Protein AF-A0A7V8N213-F1 (afdb_monomer)

InterPro domains:
  IPR003849 Preprotein translocase YajC [SM01323] (8-88)
  IPR004700 Phosphotransferase system, mannose/fructose/sorbose family, IIC subunit [PF03609] (72-309)
  IPR004700 Phosphotransferase system, mannose/fructose/sorbose family, IIC subunit [PS51106] (70-303)
  IPR050303 GatZ/KbaZ carbohydrate metabolism [PTHR32502] (71-305)

Mean predicted aligned error: 13.58 Å

Foldseek 3Di:
DVVVVVVVVVVVVVVVVVCCVVCCVLLVVLCVVCVVVVVVCVVDDDAQDWDADSVRDIDGHHDDDDQPCLDVVLLVQLLQLLLVLLLCVPPVVPCCLQLQNLLQSNCVSLVHNPLSNVLSVLLNLLCLLQDDDPLQHGQASNQLSNQLSLCCSQQVDDSLLSSLVSRVRSVVLRVLVSVLVVVCVVVVVVVVVCVVVVNPVSNVVSSVVSSSVSSNSRSVSSSVVSVVCSVCVNVVVVPDDPVVSVVSSVVSVCSSVVSVVSVCVVPDDPVCVVVVVVLVVQLVVQCVDPVRVVVSVVVSVVVVVVVVVVVVVVVVVVVVVVVVVPPDDDDDDDD

Radius of gyration: 27.49 Å; Cα contacts (8 Å, |Δi|>4): 329; chains: 1; bounding box: 68×65×83 Å

pLDDT: mean 81.83, std 13.21, range [41.41, 96.94]

Solvent-accessible surface area (backbone atoms only — not comparable to full-atom values): 17892 Å² total; per-residue (Å²): 110,67,67,60,52,52,53,50,51,53,49,51,51,50,50,53,51,51,48,51,50,52,50,48,56,56,47,53,59,45,47,69,75,42,47,66,61,52,58,57,42,74,77,64,73,48,65,70,39,78,45,73,46,96,86,74,49,77,48,63,36,83,70,77,70,79,74,87,74,72,48,70,66,48,54,51,49,54,24,51,52,36,21,52,24,44,28,20,66,79,70,69,64,78,59,56,25,39,16,42,51,39,2,30,53,50,8,58,67,73,73,40,44,67,60,6,36,54,26,2,45,53,38,35,46,31,47,66,37,62,62,70,58,86,90,49,69,40,65,26,54,49,51,17,16,42,44,13,21,49,43,18,70,76,64,68,37,58,51,40,35,15,42,40,67,13,47,67,48,6,45,53,39,24,50,51,52,54,51,51,54,60,69,46,53,69,53,49,65,54,44,52,51,27,58,76,69,68,36,59,71,57,44,51,50,51,54,55,48,50,42,50,48,49,8,49,53,46,12,51,54,50,41,53,48,50,54,48,42,73,74,45,37,59,65,55,55,74,68,52,54,69,70,56,55,51,48,37,26,52,51,28,61,47,38,36,56,52,12,50,50,48,38,45,68,74,69,59,52,91,85,48,52,64,59,53,55,49,50,51,54,51,48,54,55,37,54,70,36,77,92,38,40,81,55,33,70,60,55,52,48,53,54,52,46,54,53,53,52,51,52,49,53,51,54,52,50,49,54,56,57,59,64,67,72,74,79,81,80,73,94,72,90,78,133

Organism: NCBI:txid1494461

Sequence (335 aa):
MWESIFASSITLIGFIVAFIIIYYLFSFTKMKKQKKYFADLHTGLAEGQKVQLSNGIFGTVRTVGKEMDYNILQILLIFLITFIAAIDQFSFLESLYQPIVTGMVVGLILGDLQTGLIVGGTYQLMTIGNMPVGGAQPPNAVIGGIMAAVLAITLKLEPTVAVATAIPFSLLGQYAVTLLFSLMSPVMSIADRYAHEGNTTGIDKINYLAMAAIGASFGLVVTLFFIGGATFGQQVVDTIPKWLMGGLGAAGGMMRYVGFAILLKVMVSKEMWGFYFMGFGLATIVMAAPSLSGPALIILAFIGFAIAFWDYQIQAKFKLTTGTHSDFGGEEDGI

Structure (mmCIF, N/CA/C/O backbone):
data_AF-A0A7V8N213-F1
#
_entry.id   AF-A0A7V8N213-F1
#
loop_
_atom_site.group_PDB
_atom_site.id
_atom_site.type_symbol
_atom_site.label_atom_id
_atom_site.label_alt_id
_atom_site.label_comp_id
_atom_site.label_asym_id
_atom_site.label_entity_id
_atom_site.label_seq_id
_atom_site.pdbx_PDB_ins_code
_atom_site.Cartn_x
_atom_site.Cartn_y
_atom_site.Cartn_z
_atom_site.occupancy
_atom_site.B_iso_or_equiv
_atom_site.auth_seq_id
_atom_site.auth_comp_id
_atom_site.auth_asym_id
_atom_site.auth_atom_id
_atom_site.pdbx_PDB_model_num
ATOM 1 N N . MET A 1 1 ? -16.790 12.558 -27.004 1.00 51.22 1 MET A N 1
ATOM 2 C CA . MET A 1 1 ? -16.492 11.730 -25.810 1.00 51.22 1 MET A CA 1
ATOM 3 C C . MET A 1 1 ? -15.518 12.432 -24.861 1.00 51.22 1 MET A C 1
ATOM 5 O O . MET A 1 1 ? -15.817 12.523 -23.681 1.00 51.22 1 MET A O 1
ATOM 9 N N . TRP A 1 2 ? -14.405 12.993 -25.350 1.00 42.28 2 TRP A N 1
ATOM 10 C CA . TRP A 1 2 ? -13.479 13.794 -24.530 1.00 42.28 2 TRP A CA 1
ATOM 11 C C . TRP A 1 2 ? -14.116 15.072 -23.960 1.00 42.28 2 TRP A C 1
ATOM 13 O O . TRP A 1 2 ? -14.077 15.294 -22.754 1.00 42.28 2 TRP A O 1
ATOM 23 N N . GLU A 1 3 ? -14.805 15.856 -24.794 1.00 60.12 3 GLU A N 1
ATOM 24 C CA . GLU A 1 3 ? -15.471 17.090 -24.345 1.00 60.12 3 GLU A CA 1
ATOM 25 C C . GLU A 1 3 ? -16.565 16.836 -23.305 1.00 60.12 3 GLU A C 1
ATOM 27 O O . GLU A 1 3 ? -16.682 17.576 -22.334 1.00 60.12 3 GLU A O 1
ATOM 32 N N . SER A 1 4 ? -17.324 15.747 -23.450 1.00 57.00 4 SER A N 1
ATOM 33 C CA . SER A 1 4 ? -18.358 15.369 -22.485 1.00 57.00 4 SER A CA 1
ATOM 34 C C . SER A 1 4 ? -17.769 14.931 -21.144 1.00 57.00 4 SER A C 1
ATOM 36 O O . SER A 1 4 ? -18.333 15.259 -20.103 1.00 57.00 4 SER A O 1
ATOM 38 N N . ILE A 1 5 ? -16.630 14.227 -21.142 1.00 61.09 5 ILE A N 1
ATOM 39 C CA . ILE A 1 5 ? -15.944 13.811 -19.907 1.00 61.09 5 ILE A CA 1
ATOM 40 C C . ILE A 1 5 ? -15.324 15.031 -19.215 1.00 61.09 5 ILE A C 1
ATOM 42 O O . ILE A 1 5 ? -15.471 15.192 -18.004 1.00 61.09 5 ILE A O 1
ATOM 46 N N . PHE A 1 6 ? -14.701 15.931 -19.977 1.00 62.12 6 PHE A N 1
ATOM 47 C CA . PHE A 1 6 ? -14.099 17.159 -19.460 1.00 62.12 6 PHE A CA 1
ATOM 48 C C . PHE A 1 6 ? -15.149 18.120 -18.885 1.00 62.12 6 PHE A C 1
ATOM 50 O O . PHE A 1 6 ? -15.022 18.565 -17.743 1.00 62.12 6 PHE A O 1
ATOM 57 N N . ALA A 1 7 ? -16.240 18.356 -19.620 1.00 62.34 7 ALA A N 1
ATOM 58 C CA . ALA A 1 7 ? -17.363 19.161 -19.154 1.00 62.34 7 ALA A CA 1
ATOM 59 C C . ALA A 1 7 ? -18.015 18.554 -17.902 1.00 62.34 7 ALA A C 1
ATOM 61 O O . ALA A 1 7 ? -18.284 19.275 -16.943 1.00 62.34 7 ALA A O 1
ATOM 62 N N . SER A 1 8 ? -18.197 17.229 -17.854 1.00 57.47 8 SER A N 1
ATOM 63 C CA . SER A 1 8 ? -18.751 16.548 -16.673 1.00 57.47 8 SER A CA 1
ATOM 64 C C . SER A 1 8 ? -17.819 16.637 -15.460 1.00 57.47 8 SER A C 1
ATOM 66 O O . SER A 1 8 ? -18.288 16.847 -14.345 1.00 57.47 8 SER A O 1
ATOM 68 N N . SER A 1 9 ? -16.501 16.552 -15.668 1.00 59.12 9 SER A N 1
ATOM 69 C CA . SER A 1 9 ? -15.494 16.628 -14.599 1.00 59.12 9 SER A CA 1
ATOM 70 C C . SER A 1 9 ? -15.396 18.035 -14.005 1.00 59.12 9 SER A C 1
ATOM 72 O O . SER A 1 9 ? -15.396 18.190 -12.785 1.00 59.12 9 SER A O 1
ATOM 74 N N . ILE A 1 10 ? -15.399 19.074 -14.848 1.00 79.00 10 ILE A N 1
ATOM 75 C CA . ILE A 1 10 ? -15.437 20.475 -14.397 1.00 79.00 10 ILE A CA 1
ATOM 76 C C . ILE A 1 10 ? -16.745 20.774 -13.671 1.00 79.00 10 ILE A C 1
ATOM 78 O O . ILE A 1 10 ? -16.734 21.422 -12.627 1.00 79.00 10 ILE A O 1
ATOM 82 N N . THR A 1 11 ? -17.867 20.273 -14.189 1.00 72.81 11 THR A N 1
ATOM 83 C CA . THR A 1 11 ? -19.177 20.471 -13.562 1.00 72.81 11 THR A CA 1
ATOM 84 C C . THR A 1 11 ? -19.219 19.812 -12.184 1.00 72.81 11 THR A C 1
ATOM 86 O O . THR A 1 11 ? -19.648 20.442 -11.221 1.00 72.81 11 THR A O 1
ATOM 89 N N . LEU A 1 12 ? -18.695 18.589 -12.047 1.00 63.69 12 LEU A N 1
ATOM 90 C CA . LEU A 1 12 ? -18.615 17.881 -10.769 1.00 63.69 12 LEU A CA 1
ATOM 91 C C . LEU A 1 12 ? -17.736 18.626 -9.752 1.00 63.69 12 LEU A C 1
ATOM 93 O O . LEU A 1 12 ? -18.151 18.820 -8.611 1.00 63.69 12 LEU A O 1
ATOM 97 N N . ILE A 1 13 ? -16.553 19.092 -10.167 1.00 73.62 13 ILE A N 1
ATOM 98 C CA . ILE A 1 13 ? -15.652 19.881 -9.312 1.00 73.62 13 ILE A CA 1
ATOM 99 C C . ILE A 1 13 ? -16.318 21.202 -8.909 1.00 73.62 13 ILE A C 1
ATOM 101 O O . ILE A 1 13 ? -16.283 21.573 -7.737 1.00 73.62 13 ILE A O 1
ATOM 105 N N . GLY A 1 14 ? -16.986 21.879 -9.846 1.00 82.06 14 GLY A N 1
ATOM 106 C CA . GLY A 1 14 ? -17.744 23.101 -9.584 1.00 82.06 14 GLY A CA 1
ATOM 107 C C . GLY A 1 14 ? -18.857 22.889 -8.558 1.00 82.06 14 GLY A C 1
ATOM 108 O O . GLY A 1 14 ? -18.984 23.682 -7.626 1.00 82.06 14 GLY A O 1
ATOM 109 N N . PHE A 1 15 ? -19.609 21.789 -8.661 1.00 78.75 15 PHE A N 1
ATOM 110 C CA . PHE A 1 15 ? -20.634 21.433 -7.678 1.00 78.75 15 PHE A CA 1
ATOM 111 C C . PHE A 1 15 ? -20.041 21.126 -6.306 1.00 78.75 15 PHE A C 1
ATOM 113 O O . PHE A 1 15 ? -20.562 21.622 -5.313 1.00 78.75 15 PHE A O 1
ATOM 120 N N . ILE A 1 16 ? -18.946 20.367 -6.229 1.00 72.69 16 ILE A N 1
ATOM 121 C CA . ILE A 1 16 ? -18.287 20.044 -4.956 1.00 72.69 16 ILE A CA 1
ATOM 122 C C . ILE A 1 16 ? -17.773 21.321 -4.281 1.00 72.69 16 ILE A C 1
ATOM 124 O O . ILE A 1 16 ? -18.038 21.542 -3.102 1.00 72.69 16 ILE A O 1
ATOM 128 N N . VAL A 1 17 ? -17.100 22.200 -5.028 1.00 77.75 17 VAL A N 1
ATOM 129 C CA . VAL A 1 17 ? -16.570 23.465 -4.502 1.00 77.75 17 VAL A CA 1
ATOM 130 C C . VAL A 1 17 ? -17.701 24.400 -4.074 1.00 77.75 17 VAL A C 1
ATOM 132 O O . VAL A 1 17 ? -17.650 24.945 -2.974 1.00 77.75 17 VAL A O 1
ATOM 135 N N . ALA A 1 18 ? -18.755 24.545 -4.881 1.00 77.88 18 ALA A N 1
ATOM 136 C CA . ALA A 1 18 ? -19.917 25.350 -4.516 1.00 77.88 18 ALA A CA 1
ATOM 137 C C . ALA A 1 18 ? -20.621 24.793 -3.271 1.00 77.88 18 ALA A C 1
ATOM 139 O O . ALA A 1 18 ? -20.975 25.559 -2.378 1.00 77.88 18 ALA A O 1
ATOM 140 N N . PHE A 1 19 ? -20.772 23.471 -3.167 1.00 73.12 19 PHE A N 1
ATOM 141 C CA . PHE A 1 19 ? -21.388 22.829 -2.009 1.00 73.12 19 PHE A CA 1
ATOM 142 C C . PHE A 1 19 ? -20.544 23.023 -0.748 1.00 73.12 19 PHE A C 1
ATOM 144 O O . PHE A 1 19 ? -21.094 23.367 0.292 1.00 73.12 19 PHE A O 1
ATOM 151 N N . ILE A 1 20 ? -19.215 22.899 -0.842 1.00 68.50 20 ILE A N 1
ATOM 152 C CA . ILE A 1 20 ? -18.289 23.174 0.266 1.00 68.50 20 ILE A CA 1
ATOM 153 C C . ILE A 1 20 ? -18.357 24.646 0.676 1.00 68.50 20 ILE A C 1
ATOM 155 O O . ILE A 1 20 ? -18.454 24.928 1.865 1.00 68.50 20 ILE A O 1
ATOM 159 N N . ILE A 1 21 ? -18.356 25.588 -0.271 1.00 75.50 21 ILE A N 1
ATOM 160 C CA . ILE A 1 21 ? -18.417 27.027 0.023 1.00 75.50 21 ILE A CA 1
ATOM 161 C C . ILE A 1 21 ? -19.761 27.399 0.655 1.00 75.50 21 ILE A C 1
ATOM 163 O O . ILE A 1 21 ? -19.783 28.090 1.671 1.00 75.50 21 ILE A O 1
ATOM 167 N N . ILE A 1 22 ? -20.879 26.928 0.097 1.00 74.88 22 ILE A N 1
ATOM 168 C CA . ILE A 1 22 ? -22.221 27.178 0.638 1.00 74.88 22 ILE A CA 1
ATOM 169 C C . ILE A 1 22 ? -22.345 26.552 2.026 1.00 74.88 22 ILE A C 1
ATOM 171 O O . ILE A 1 22 ? -22.779 27.224 2.961 1.00 74.88 22 ILE A O 1
ATOM 175 N N . TYR A 1 23 ? -21.908 25.301 2.188 1.00 73.69 23 TYR A N 1
ATOM 176 C CA . TYR A 1 23 ? -21.879 24.622 3.478 1.00 73.69 23 TYR A CA 1
ATOM 177 C C . TYR A 1 23 ? -21.030 25.391 4.493 1.00 73.69 23 TYR A C 1
ATOM 179 O O . TYR A 1 23 ? -21.482 25.637 5.609 1.00 73.69 23 TYR A O 1
ATOM 187 N N . TYR A 1 24 ? -19.836 25.839 4.102 1.00 74.31 24 TYR A N 1
ATOM 188 C CA . TYR A 1 24 ? -18.921 26.564 4.975 1.00 74.31 24 TYR A CA 1
ATOM 189 C C . TYR A 1 24 ? -19.471 27.940 5.360 1.00 74.31 24 TYR A C 1
ATOM 191 O O . TYR A 1 24 ? -19.485 28.275 6.539 1.00 74.31 24 TYR A O 1
ATOM 199 N N . LEU A 1 25 ? -20.003 28.717 4.412 1.00 72.31 25 LEU A N 1
ATOM 200 C CA . LEU A 1 25 ? -20.613 30.025 4.682 1.00 72.31 25 LEU A CA 1
ATOM 201 C C . LEU A 1 25 ? -21.848 29.904 5.585 1.00 72.31 25 LEU A C 1
ATOM 203 O O . LEU A 1 25 ? -22.009 30.678 6.536 1.00 72.31 25 LEU A O 1
ATOM 207 N N . PHE A 1 26 ? -22.710 28.918 5.330 1.00 67.88 26 PHE A N 1
ATOM 208 C CA . PHE A 1 26 ? -23.919 28.697 6.122 1.00 67.88 26 PHE A CA 1
ATOM 209 C C . PHE A 1 26 ? -23.592 28.175 7.529 1.00 67.88 26 PHE A C 1
ATOM 211 O O . PHE A 1 26 ? -24.144 28.667 8.519 1.00 67.88 26 PHE A O 1
ATOM 218 N N . SER A 1 27 ? -22.640 27.243 7.627 1.00 63.12 27 SER A N 1
ATOM 219 C CA . SER A 1 27 ? -22.135 26.701 8.891 1.00 63.12 27 SER A CA 1
ATOM 220 C C . SER A 1 27 ? -21.439 27.781 9.719 1.00 63.12 27 SER A C 1
ATOM 222 O O . SER A 1 27 ? -21.807 28.004 10.870 1.00 63.12 27 SER A O 1
ATOM 224 N N . PHE A 1 28 ? -20.521 28.552 9.130 1.00 62.78 28 PHE A N 1
ATOM 225 C CA . PHE A 1 28 ? -19.767 29.598 9.827 1.00 62.78 28 PHE A CA 1
ATOM 226 C C . PHE A 1 28 ? -20.682 30.684 10.415 1.00 62.78 28 PHE A C 1
ATOM 228 O O . PHE A 1 28 ? -20.510 31.113 11.560 1.00 62.78 28 PHE A O 1
ATOM 235 N N . THR A 1 29 ? -21.714 31.088 9.668 1.00 64.69 29 THR A N 1
ATOM 236 C CA . THR A 1 29 ? -22.671 32.112 10.114 1.00 64.69 29 THR A CA 1
ATOM 237 C C . THR A 1 29 ? -23.555 31.617 11.265 1.00 64.69 29 THR A C 1
ATOM 239 O O . THR A 1 29 ? -23.819 32.369 12.209 1.00 64.69 29 THR A O 1
ATOM 242 N N . LYS A 1 30 ? -23.989 30.347 11.237 1.00 62.88 30 LYS A N 1
ATOM 243 C CA . LYS A 1 30 ? -24.748 29.724 12.338 1.00 62.88 30 LYS A CA 1
ATOM 244 C C . LYS A 1 30 ? -23.877 29.469 13.570 1.00 62.88 30 LYS A C 1
ATOM 246 O O . LYS A 1 30 ? -24.274 29.840 14.674 1.00 62.88 30 LYS A O 1
ATOM 251 N N . MET A 1 31 ? -22.667 28.943 13.379 1.00 59.38 31 MET A N 1
ATOM 252 C CA . MET A 1 31 ? -21.693 28.677 14.444 1.00 59.38 31 MET A CA 1
ATOM 253 C C . MET A 1 31 ? -21.338 29.946 15.221 1.00 59.38 31 MET A C 1
ATOM 255 O O . MET A 1 31 ? -21.292 29.924 16.448 1.00 59.38 31 MET A O 1
ATOM 259 N N . LYS A 1 32 ? -21.172 31.091 14.542 1.00 65.06 32 LYS A N 1
ATOM 260 C CA . LYS A 1 32 ? -20.899 32.373 15.213 1.00 65.06 32 LYS A CA 1
ATOM 261 C C . LYS A 1 32 ? -22.061 32.832 16.105 1.00 65.06 32 LYS A C 1
ATOM 263 O O . LYS A 1 32 ? -21.814 33.373 17.179 1.00 65.06 32 LYS A O 1
ATOM 268 N N . LYS A 1 33 ? -23.313 32.589 15.694 1.00 66.75 33 LYS A N 1
ATOM 269 C CA . LYS A 1 33 ? -24.521 32.921 16.476 1.00 66.75 33 LYS A CA 1
ATOM 270 C C . LYS A 1 33 ? -24.746 31.975 17.661 1.00 66.75 33 LYS A C 1
ATOM 272 O O . LYS A 1 33 ? -25.299 32.397 18.669 1.00 66.75 33 LYS A O 1
ATOM 277 N N . GLN A 1 34 ? -24.305 30.722 17.555 1.00 66.12 34 GLN A N 1
ATOM 278 C CA . GLN A 1 34 ? -24.531 29.672 18.559 1.00 66.12 34 GLN A CA 1
ATOM 279 C C . GLN A 1 34 ? -23.285 29.327 19.391 1.00 66.12 34 GLN A C 1
ATOM 281 O O . GLN A 1 34 ? -23.334 28.440 20.236 1.00 66.12 34 GLN A O 1
ATOM 286 N N . LYS A 1 35 ? -22.174 30.051 19.207 1.00 68.25 35 LYS A N 1
ATOM 287 C CA . LYS A 1 35 ? -20.889 29.798 19.878 1.00 68.25 35 LYS A CA 1
ATOM 288 C C . LYS A 1 35 ? -21.009 29.693 21.402 1.00 68.25 35 LYS A C 1
ATOM 290 O O . LYS A 1 35 ? -20.373 28.836 22.001 1.00 68.25 35 LYS A O 1
ATOM 295 N N . LYS A 1 36 ? -21.835 30.548 22.016 1.00 68.19 36 LYS A N 1
ATOM 296 C CA . LYS A 1 36 ? -22.062 30.556 23.470 1.00 68.19 36 LYS A CA 1
ATOM 297 C C . LYS A 1 36 ? -22.866 29.334 23.932 1.00 68.19 36 LYS A C 1
ATOM 299 O O . LYS A 1 36 ? -22.480 28.693 24.894 1.00 68.19 36 LYS A O 1
ATOM 304 N N . TYR A 1 37 ? -23.900 28.957 23.175 1.00 69.06 37 TYR A N 1
ATOM 305 C CA . TYR A 1 37 ? -24.683 27.742 23.420 1.00 69.06 37 TYR A CA 1
ATOM 306 C C . TYR A 1 37 ? -23.819 26.477 23.345 1.00 69.06 37 TYR A C 1
ATOM 308 O O . TYR A 1 37 ? -23.902 25.640 24.232 1.00 69.06 37 TYR A O 1
ATOM 316 N N . PHE A 1 38 ? -22.953 26.351 22.333 1.00 67.88 38 PHE A N 1
ATOM 317 C CA . PHE A 1 38 ? -22.064 25.191 22.216 1.00 67.88 38 PHE A CA 1
ATOM 318 C C . PHE A 1 38 ? -20.969 25.171 23.290 1.00 67.88 38 PHE A C 1
ATOM 320 O O . PHE A 1 38 ? -20.668 24.103 23.811 1.00 67.88 38 PHE A O 1
ATOM 327 N N . ALA A 1 39 ? -20.417 26.329 23.670 1.00 67.00 39 ALA A N 1
ATOM 328 C CA . ALA A 1 39 ? -19.450 26.417 24.767 1.00 67.00 39 ALA A CA 1
ATOM 329 C C . ALA A 1 39 ? -20.041 25.937 26.105 1.00 67.00 39 ALA A C 1
ATOM 331 O O . ALA A 1 39 ? -19.381 25.192 26.825 1.00 67.00 39 ALA A O 1
ATOM 332 N N . ASP A 1 40 ? -21.293 26.305 26.393 1.00 66.94 40 ASP A N 1
ATOM 333 C CA . ASP A 1 40 ? -22.014 25.859 27.590 1.00 66.94 40 ASP A CA 1
ATOM 334 C C . ASP A 1 40 ? -22.479 24.393 27.473 1.00 66.94 40 ASP A C 1
ATOM 336 O O . ASP A 1 40 ? -22.581 23.681 28.468 1.00 66.94 40 ASP A O 1
ATOM 340 N N . LEU A 1 41 ? -22.736 23.909 26.252 1.00 68.44 41 LEU A N 1
ATOM 341 C CA . LEU A 1 41 ? -23.102 22.515 26.006 1.00 68.44 4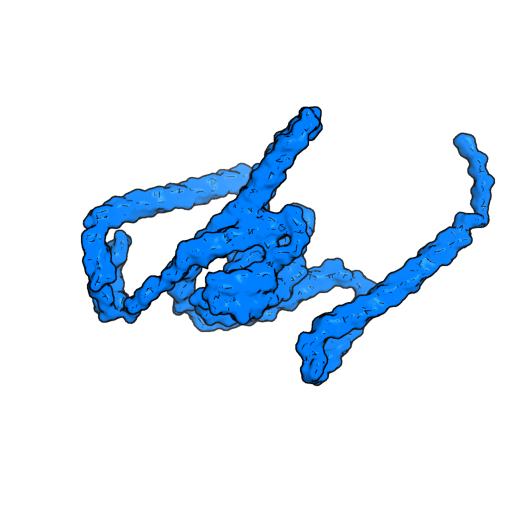1 LEU A CA 1
ATOM 342 C C . LEU A 1 41 ? -21.926 21.572 26.295 1.00 68.44 41 LEU A C 1
ATOM 344 O O . LEU A 1 41 ? -22.105 20.574 26.982 1.00 68.44 41 LEU A O 1
ATOM 348 N N . HIS A 1 42 ? -20.716 21.901 25.831 1.00 64.94 42 HIS A N 1
ATOM 349 C CA . HIS A 1 42 ? -19.527 21.057 26.009 1.00 64.94 42 HIS A CA 1
ATOM 350 C C . HIS A 1 42 ? -19.126 20.837 27.476 1.00 64.94 42 HIS A C 1
ATOM 352 O O . HIS A 1 42 ? -18.493 19.829 27.781 1.00 64.94 42 HIS A O 1
ATOM 358 N N . THR A 1 43 ? -19.505 21.733 28.390 1.00 67.69 43 THR A N 1
ATOM 359 C CA . THR A 1 43 ? -19.196 21.614 29.824 1.00 67.69 43 THR A CA 1
ATOM 360 C C . THR A 1 43 ? -20.263 20.864 30.627 1.00 67.69 43 THR A C 1
ATOM 362 O O . THR A 1 43 ? -20.007 20.514 31.777 1.00 67.69 43 THR A O 1
ATOM 365 N N . GLY A 1 44 ? -21.434 20.584 30.038 1.00 68.12 44 GLY A N 1
ATOM 366 C CA . GLY A 1 44 ? -22.595 20.027 30.744 1.00 68.12 44 GLY A CA 1
ATOM 367 C C . GLY A 1 44 ? -23.268 18.822 30.082 1.00 68.12 44 GLY A C 1
ATOM 368 O O . GLY A 1 44 ? -24.384 18.491 30.470 1.00 68.12 44 GLY A O 1
ATOM 369 N N . LEU A 1 45 ? -22.640 18.190 29.083 1.00 71.88 45 LEU A N 1
ATOM 370 C CA . LEU A 1 45 ? -23.206 17.039 28.369 1.00 71.88 45 LEU A CA 1
ATOM 371 C C . LEU A 1 45 ? -23.368 15.822 29.291 1.00 71.88 45 LEU A C 1
ATOM 373 O O . LEU A 1 45 ? -22.387 15.273 29.790 1.00 71.88 45 LEU A O 1
ATOM 377 N N . ALA A 1 46 ? -24.610 15.364 29.443 1.00 72.31 46 ALA A N 1
ATOM 378 C CA . ALA A 1 46 ? -24.953 14.114 30.114 1.00 72.31 46 ALA A CA 1
ATOM 379 C C . ALA A 1 46 ? -25.743 13.179 29.185 1.00 72.31 46 ALA A C 1
ATOM 381 O O . ALA A 1 46 ? -26.473 13.618 28.290 1.00 72.31 46 ALA A O 1
ATOM 382 N N . GLU A 1 47 ? -25.620 11.871 29.411 1.00 73.06 47 GLU A N 1
ATOM 383 C CA . GLU A 1 47 ? -26.435 10.870 28.721 1.00 73.06 47 GLU A CA 1
ATOM 384 C C . GLU A 1 47 ? -27.929 11.120 28.990 1.00 73.06 47 GLU A C 1
ATOM 386 O O . GLU A 1 47 ? -28.347 11.414 30.107 1.00 73.06 47 GLU A O 1
ATOM 391 N N . GLY A 1 48 ? -28.749 11.055 27.943 1.00 69.69 48 GLY A N 1
ATOM 392 C CA . GLY A 1 48 ? -30.183 11.347 27.982 1.00 69.69 48 GLY A CA 1
ATOM 393 C C . GLY A 1 48 ? -30.563 12.811 27.725 1.00 69.69 48 GLY A C 1
ATOM 394 O O . GLY A 1 48 ? -31.748 13.108 27.562 1.00 69.69 48 GLY A O 1
ATOM 395 N N . GLN A 1 49 ? -29.605 13.736 27.626 1.00 79.62 49 GLN A N 1
ATOM 396 C CA . GLN A 1 49 ? -29.902 15.148 27.373 1.00 79.62 49 GLN A CA 1
ATOM 397 C C . GLN A 1 49 ? -30.360 15.383 25.925 1.00 79.62 49 GLN A C 1
ATOM 399 O O . GLN A 1 49 ? -29.761 14.876 24.973 1.00 79.62 49 GLN A O 1
ATOM 404 N N . LYS A 1 50 ? -31.418 16.184 25.730 1.00 76.06 50 LYS A N 1
ATOM 405 C CA . LYS A 1 50 ? -31.798 16.673 24.395 1.00 76.06 50 LYS A CA 1
ATOM 406 C C . LYS A 1 50 ? -30.862 17.800 23.978 1.00 76.06 50 LYS A C 1
ATOM 408 O O . LYS A 1 50 ? -30.777 18.817 24.663 1.00 76.06 50 LYS A O 1
ATOM 413 N N . VAL A 1 51 ? -30.199 17.631 22.843 1.00 77.12 51 VAL A N 1
ATOM 414 C CA . VAL A 1 51 ? -29.215 18.580 22.316 1.00 77.12 51 VAL A CA 1
ATOM 415 C C . VAL A 1 51 ? -29.546 18.948 20.879 1.00 77.12 51 VAL A C 1
ATOM 417 O O . VAL A 1 51 ? -30.089 18.140 20.122 1.00 77.12 51 VAL A O 1
ATOM 420 N N . GLN A 1 52 ? -29.253 20.191 20.509 1.00 74.44 52 GLN A N 1
ATOM 421 C CA . GLN A 1 52 ? -29.425 20.683 19.150 1.00 74.44 52 GLN A CA 1
ATOM 422 C C . GLN A 1 52 ? -28.061 20.710 18.453 1.00 74.44 52 GLN A C 1
ATOM 424 O O . GLN A 1 52 ? -27.137 21.374 18.914 1.00 74.44 52 GLN A O 1
ATOM 429 N N . LEU A 1 53 ? -27.937 19.996 17.336 1.00 62.25 53 LEU A N 1
ATOM 430 C CA . LEU A 1 53 ? -26.745 20.018 16.487 1.00 62.25 53 LEU A CA 1
ATOM 431 C C . LEU A 1 53 ? -26.709 21.305 15.644 1.00 62.25 53 LEU A C 1
ATOM 433 O O . LEU A 1 53 ? -27.746 21.927 15.403 1.00 62.25 53 LEU A O 1
ATOM 437 N N . SER A 1 54 ? -25.529 21.680 15.139 1.00 55.94 54 SER A N 1
ATOM 438 C CA . SER A 1 54 ? -25.264 22.909 14.353 1.00 55.94 54 SER A CA 1
ATOM 439 C C . SER A 1 54 ? -26.208 23.140 13.160 1.00 55.94 54 SER A C 1
ATOM 441 O O . SER A 1 54 ? -26.429 24.275 12.733 1.00 55.94 54 SER A O 1
ATOM 443 N N . ASN A 1 55 ? -26.846 22.078 12.664 1.00 61.19 55 ASN A N 1
ATOM 444 C CA . ASN A 1 55 ? -27.806 22.134 11.562 1.00 61.19 55 ASN A CA 1
ATOM 445 C C . ASN A 1 55 ? -29.268 22.339 11.997 1.00 61.19 55 ASN A C 1
ATOM 447 O O . ASN A 1 55 ? -30.149 22.414 11.146 1.00 61.19 55 ASN A O 1
ATOM 451 N N . GLY A 1 56 ? -29.541 22.492 13.294 1.00 65.38 56 GLY A N 1
ATOM 452 C CA . GLY A 1 56 ? -30.897 22.616 13.838 1.00 65.38 56 GLY A CA 1
ATOM 453 C C . GLY A 1 56 ? -31.603 21.277 14.060 1.00 65.38 56 GLY A C 1
ATOM 454 O O . GLY A 1 56 ? -32.795 21.258 14.345 1.00 65.38 56 GLY A O 1
ATOM 455 N N . ILE A 1 57 ? -30.866 20.172 13.939 1.00 64.75 57 ILE A N 1
ATOM 456 C CA . ILE A 1 57 ? -31.349 18.813 14.184 1.00 64.75 57 ILE A CA 1
ATOM 457 C C . ILE A 1 57 ? -31.317 18.559 15.691 1.00 64.75 57 ILE A C 1
ATOM 459 O O . ILE A 1 57 ? -30.292 18.784 16.334 1.00 64.75 57 ILE A O 1
ATOM 463 N N . PHE A 1 58 ? -32.431 18.091 16.245 1.00 76.56 58 PHE A N 1
ATOM 464 C CA . PHE A 1 58 ? -32.542 17.744 17.659 1.00 76.56 58 PHE A CA 1
ATOM 465 C C . PHE A 1 58 ? -32.286 16.251 17.850 1.00 76.56 58 PHE A C 1
ATOM 467 O O . PHE A 1 58 ? -32.875 15.423 17.158 1.00 76.56 58 PHE A O 1
ATOM 474 N N . GLY A 1 59 ? -31.422 15.913 18.802 1.00 74.19 59 GLY A N 1
ATOM 475 C CA . GLY A 1 59 ? -31.086 14.538 19.157 1.00 74.19 59 GLY A CA 1
ATOM 476 C C . GLY A 1 59 ? -31.049 14.347 20.666 1.00 74.19 59 GLY A C 1
ATOM 477 O O . GLY A 1 59 ? -31.078 15.309 21.430 1.00 74.19 59 GLY A O 1
ATOM 478 N N . THR A 1 60 ? -31.018 13.094 21.108 1.00 78.62 60 THR A N 1
ATOM 479 C CA . THR A 1 60 ? -30.804 12.739 22.516 1.00 78.62 60 THR A CA 1
ATOM 480 C C . THR A 1 60 ? -29.422 12.119 22.640 1.00 78.62 60 THR A C 1
ATOM 482 O O . THR A 1 60 ? -29.091 11.211 21.877 1.00 78.62 60 THR A O 1
ATOM 485 N N . VAL A 1 61 ? -28.608 12.624 23.562 1.00 70.31 61 VAL A N 1
ATOM 486 C CA . VAL A 1 61 ? -27.251 12.124 23.804 1.00 70.31 61 VAL A CA 1
ATOM 487 C C . VAL A 1 61 ? -27.356 10.692 24.322 1.00 70.31 61 VAL A C 1
ATOM 489 O O . VAL A 1 61 ? -27.931 10.473 25.381 1.00 70.31 61 VAL A O 1
ATOM 492 N N . ARG A 1 62 ? -26.864 9.702 23.570 1.00 66.69 62 ARG A N 1
ATOM 493 C CA . ARG A 1 62 ? -26.888 8.292 24.007 1.00 66.69 62 ARG A CA 1
ATOM 494 C C . ARG A 1 62 ? -25.670 7.889 24.828 1.00 66.69 62 ARG A C 1
ATOM 496 O O . ARG A 1 62 ? -25.806 7.028 25.683 1.00 66.69 62 ARG A O 1
ATOM 503 N N . THR A 1 63 ? -24.526 8.508 24.568 1.00 59.06 63 THR A N 1
ATOM 504 C CA . THR A 1 63 ? -23.256 8.200 25.225 1.00 59.06 63 THR A CA 1
ATOM 505 C C . THR A 1 63 ? -22.392 9.453 25.229 1.00 59.06 63 THR A C 1
ATOM 507 O O . THR A 1 63 ? -22.319 10.146 24.212 1.00 59.06 63 THR A O 1
ATOM 510 N N . VAL A 1 64 ? -21.742 9.753 26.354 1.00 61.94 64 VAL A N 1
ATOM 511 C CA . VAL A 1 64 ? -20.757 10.844 26.460 1.00 61.94 64 VAL A CA 1
ATOM 512 C C . VAL A 1 64 ? -19.382 10.214 26.657 1.00 61.94 64 VAL A C 1
ATOM 514 O O . VAL A 1 64 ? -18.961 9.931 27.774 1.00 61.94 64 VAL A O 1
ATOM 517 N N . GLY A 1 65 ? -18.701 9.926 25.549 1.00 53.25 65 GLY A N 1
ATOM 518 C CA . GLY A 1 65 ? -17.307 9.480 25.561 1.00 53.25 65 GLY A CA 1
ATOM 519 C C . GLY A 1 65 ? -16.342 10.665 25.528 1.00 53.25 65 GLY A C 1
ATOM 520 O O . GLY A 1 65 ? -16.695 11.736 25.036 1.00 53.25 65 GLY A O 1
ATOM 521 N N . LYS A 1 66 ? -15.103 10.465 26.000 1.00 42.84 66 LYS A N 1
ATOM 522 C CA . LYS A 1 66 ? -13.983 11.321 25.577 1.00 42.84 66 LYS A CA 1
ATOM 523 C C . LYS A 1 66 ? -13.919 11.270 24.051 1.00 42.84 66 LYS A C 1
ATOM 525 O O . LYS A 1 66 ? -14.072 10.185 23.487 1.00 42.84 66 LYS A O 1
ATOM 530 N N . GLU A 1 67 ? -13.728 12.418 23.402 1.00 46.53 67 GLU A N 1
ATOM 531 C CA . GLU A 1 67 ? -13.418 12.458 21.973 1.00 46.53 67 GLU A CA 1
ATOM 532 C C . GLU A 1 67 ? -12.327 11.415 21.686 1.00 46.53 67 GLU A C 1
ATOM 534 O O . GLU A 1 67 ? -11.428 11.204 22.507 1.00 46.53 67 GLU A O 1
ATOM 539 N N . MET A 1 68 ? -12.422 10.701 20.560 1.00 45.38 68 MET A N 1
ATOM 540 C CA . MET A 1 68 ? -11.253 9.991 20.050 1.00 45.38 68 MET A CA 1
ATOM 541 C C . MET A 1 68 ? -10.224 11.062 19.697 1.00 45.38 68 MET A C 1
ATOM 543 O O . MET A 1 68 ? -10.196 11.560 18.573 1.00 45.38 68 MET A O 1
ATOM 547 N N . ASP A 1 69 ? -9.428 11.448 20.691 1.00 48.25 69 ASP A N 1
ATOM 548 C CA . ASP A 1 69 ? -8.313 12.374 20.586 1.00 48.25 69 ASP A CA 1
ATOM 549 C C . ASP A 1 69 ? -7.216 11.686 19.768 1.00 48.25 69 ASP A C 1
ATOM 551 O O . ASP A 1 69 ? -6.188 11.254 20.294 1.00 48.25 69 ASP A O 1
ATOM 555 N N . TYR A 1 70 ? -7.430 11.531 18.458 1.00 61.28 70 TYR A N 1
ATOM 556 C CA . TYR A 1 70 ? -6.318 11.268 17.561 1.00 61.28 70 TYR A CA 1
ATOM 557 C C . TYR A 1 70 ? -5.403 12.471 17.664 1.00 61.28 70 TYR A C 1
ATOM 559 O O . TYR A 1 70 ? -5.745 13.588 17.269 1.00 61.28 70 TYR A O 1
ATOM 567 N N . ASN A 1 71 ? -4.237 12.233 18.249 1.00 75.12 71 ASN A N 1
ATOM 568 C CA . ASN A 1 71 ? -3.248 13.268 18.437 1.00 75.12 71 ASN A CA 1
ATOM 569 C C . ASN A 1 71 ? -2.914 13.850 17.052 1.00 75.12 71 ASN A C 1
ATOM 571 O O . ASN A 1 71 ? -2.719 13.095 16.098 1.00 75.12 71 ASN A O 1
ATOM 575 N N . ILE A 1 72 ? -2.823 15.178 16.927 1.00 79.94 72 ILE A N 1
ATOM 576 C CA . ILE A 1 72 ? -2.360 15.851 15.698 1.00 79.94 72 ILE A CA 1
ATOM 577 C C . ILE A 1 72 ? -1.071 15.193 15.177 1.00 79.94 72 ILE A C 1
ATOM 579 O O . ILE A 1 72 ? -0.871 15.067 13.970 1.00 79.94 72 ILE A O 1
ATOM 583 N N . LEU A 1 73 ? -0.242 14.689 16.095 1.00 84.75 73 LEU A N 1
ATOM 584 C CA . LEU A 1 73 ? 0.932 13.889 15.787 1.00 84.75 73 LEU A CA 1
ATOM 585 C C . LEU A 1 73 ? 0.616 12.621 14.972 1.00 84.75 73 LEU A C 1
ATOM 587 O O . LEU A 1 73 ? 1.302 12.363 13.994 1.00 84.75 73 LEU A O 1
ATOM 591 N N . GLN A 1 74 ? -0.414 11.844 15.313 1.00 87.38 74 GLN A N 1
ATOM 592 C CA . GLN A 1 74 ? -0.798 10.641 14.559 1.00 87.38 74 GLN A CA 1
ATOM 593 C C . GLN A 1 74 ? -1.286 10.983 13.150 1.00 87.38 74 GLN A C 1
ATOM 595 O O . GLN A 1 74 ? -0.905 10.314 12.194 1.00 87.38 74 GLN A O 1
ATOM 600 N N . ILE A 1 75 ? -2.073 12.054 13.008 1.00 87.81 75 ILE A N 1
ATOM 601 C CA . ILE A 1 75 ? -2.540 12.544 11.703 1.00 87.81 75 ILE A CA 1
ATOM 602 C C . ILE A 1 75 ? -1.341 12.930 10.827 1.00 87.81 75 ILE A C 1
ATOM 604 O O . ILE A 1 75 ? -1.262 12.531 9.663 1.00 87.81 75 ILE A O 1
ATOM 608 N N . LEU A 1 76 ? -0.387 13.668 11.400 1.00 90.44 76 LEU A N 1
ATOM 609 C CA . LEU A 1 76 ? 0.831 14.090 10.713 1.00 90.44 76 LEU A CA 1
ATOM 610 C C . LEU A 1 76 ? 1.730 12.899 10.358 1.00 90.44 76 LEU A C 1
ATOM 612 O O . LEU A 1 76 ? 2.274 12.854 9.258 1.00 90.44 76 LEU A O 1
ATOM 616 N N . LEU A 1 77 ? 1.857 11.912 11.247 1.00 92.50 77 LEU A N 1
ATOM 617 C CA . LEU A 1 77 ? 2.627 10.697 10.985 1.00 92.50 77 LEU A CA 1
ATOM 618 C C . LEU A 1 77 ? 1.993 9.845 9.881 1.00 92.50 77 LEU A C 1
ATOM 620 O O . LEU A 1 77 ? 2.723 9.358 9.022 1.00 92.50 77 LEU A O 1
ATOM 624 N N . ILE A 1 78 ? 0.660 9.714 9.848 1.00 93.00 78 ILE A N 1
ATOM 625 C CA . ILE A 1 78 ? -0.054 9.031 8.756 1.00 93.00 78 ILE A CA 1
ATOM 626 C C . ILE A 1 78 ? 0.141 9.771 7.431 1.00 93.00 78 ILE A C 1
ATOM 628 O O . ILE A 1 78 ? 0.397 9.132 6.408 1.00 93.00 78 ILE A O 1
ATOM 632 N N . PHE A 1 79 ? 0.077 11.104 7.435 1.00 94.19 79 PHE A N 1
ATOM 633 C CA . PHE A 1 79 ? 0.387 11.897 6.247 1.00 94.19 79 PHE A CA 1
ATOM 634 C C . PHE A 1 79 ? 1.815 11.623 5.759 1.00 94.19 79 PHE A C 1
ATOM 636 O O . PHE A 1 79 ? 2.021 11.334 4.584 1.00 94.19 79 PHE A O 1
ATOM 643 N N . LEU A 1 80 ? 2.793 11.668 6.667 1.00 94.31 80 LEU A N 1
ATOM 644 C CA . LEU A 1 80 ? 4.211 11.535 6.344 1.00 94.31 80 LEU A CA 1
ATOM 645 C C . LEU A 1 80 ? 4.560 10.134 5.829 1.00 94.31 80 LEU A C 1
ATOM 647 O O . LEU A 1 80 ? 5.239 10.021 4.810 1.00 94.31 80 LEU A O 1
ATOM 651 N N . ILE A 1 81 ? 4.063 9.068 6.465 1.00 94.44 81 ILE A N 1
ATOM 652 C CA . ILE A 1 81 ? 4.295 7.706 5.961 1.00 94.44 81 ILE A CA 1
ATOM 653 C C . ILE A 1 81 ? 3.623 7.492 4.606 1.00 94.44 81 ILE A C 1
ATOM 655 O O . ILE A 1 81 ? 4.221 6.884 3.723 1.00 94.44 81 ILE A O 1
ATOM 659 N N . THR A 1 82 ? 2.422 8.041 4.402 1.00 94.56 82 THR A N 1
ATOM 660 C CA . THR A 1 82 ? 1.736 7.962 3.108 1.00 94.56 82 THR A CA 1
ATOM 661 C C . THR A 1 82 ? 2.510 8.720 2.031 1.00 94.56 82 THR A C 1
ATOM 663 O O . THR A 1 82 ? 2.664 8.217 0.923 1.00 94.56 82 THR A O 1
ATOM 666 N N . PHE A 1 83 ? 3.028 9.905 2.358 1.00 94.38 83 PHE A N 1
ATOM 667 C CA . PHE A 1 83 ? 3.838 10.722 1.459 1.00 94.38 83 PHE A CA 1
ATOM 668 C C . PHE A 1 83 ? 5.091 9.966 0.998 1.00 94.38 83 PHE A C 1
ATOM 670 O O . PHE A 1 83 ? 5.363 9.899 -0.199 1.00 94.38 83 PHE A O 1
ATOM 677 N N . ILE A 1 84 ? 5.815 9.346 1.935 1.00 94.12 84 ILE A N 1
ATOM 678 C CA . ILE A 1 84 ? 7.011 8.550 1.630 1.00 94.12 84 ILE A CA 1
ATOM 679 C C . ILE A 1 84 ? 6.642 7.304 0.819 1.00 94.12 84 ILE A C 1
ATOM 681 O O . ILE A 1 84 ? 7.264 7.049 -0.207 1.00 94.12 84 ILE A O 1
ATOM 685 N N . ALA A 1 85 ? 5.613 6.557 1.228 1.00 94.12 85 ALA A N 1
ATOM 686 C CA . ALA A 1 85 ? 5.173 5.347 0.534 1.00 94.12 85 ALA A CA 1
ATOM 687 C C . ALA A 1 85 ? 4.708 5.631 -0.906 1.00 94.12 85 ALA A C 1
ATOM 689 O O . ALA A 1 85 ? 4.955 4.838 -1.809 1.00 94.12 85 ALA A O 1
ATOM 690 N N . ALA A 1 86 ? 4.067 6.775 -1.142 1.00 92.44 86 ALA A N 1
ATOM 691 C CA . ALA A 1 86 ? 3.647 7.194 -2.474 1.00 92.44 86 ALA A CA 1
ATOM 692 C C . ALA A 1 86 ? 4.835 7.539 -3.386 1.00 92.44 86 ALA A C 1
ATOM 694 O O . ALA A 1 86 ? 4.824 7.178 -4.561 1.00 92.44 86 ALA A O 1
ATOM 695 N N . ILE A 1 87 ? 5.865 8.209 -2.856 1.00 92.12 87 ILE A N 1
ATOM 696 C CA . ILE A 1 87 ? 7.108 8.466 -3.601 1.00 92.12 87 ILE A CA 1
ATOM 697 C C . ILE A 1 87 ? 7.822 7.150 -3.892 1.00 92.12 87 ILE A C 1
ATOM 699 O O . ILE A 1 87 ? 8.237 6.908 -5.025 1.00 92.12 87 ILE A O 1
ATOM 703 N N . ASP A 1 88 ? 7.929 6.283 -2.888 1.00 92.44 88 ASP A N 1
ATOM 704 C CA . ASP A 1 88 ? 8.587 4.991 -3.020 1.00 92.44 88 ASP A CA 1
ATOM 705 C C . ASP A 1 88 ? 7.939 4.112 -4.095 1.00 92.44 88 ASP A C 1
ATOM 707 O O . ASP A 1 88 ? 8.651 3.522 -4.901 1.00 92.44 88 ASP A O 1
ATOM 711 N N . GLN A 1 89 ? 6.606 4.111 -4.195 1.00 90.12 89 GLN A N 1
ATOM 712 C CA . GLN A 1 89 ? 5.870 3.325 -5.190 1.00 90.12 89 GLN A CA 1
ATOM 713 C C . GLN A 1 89 ? 6.306 3.590 -6.643 1.00 90.12 89 GLN A C 1
ATOM 715 O O . GLN A 1 89 ? 6.222 2.683 -7.470 1.00 90.12 89 GLN A O 1
ATOM 720 N N . PHE A 1 90 ? 6.741 4.811 -6.969 1.00 87.06 90 PHE A N 1
ATOM 721 C CA . PHE A 1 90 ? 7.026 5.211 -8.353 1.00 87.06 90 PHE A CA 1
ATOM 722 C C . PHE A 1 90 ? 8.453 5.709 -8.596 1.00 87.06 90 PHE A C 1
ATOM 724 O O . PHE A 1 90 ? 8.870 5.753 -9.749 1.00 87.06 90 PHE A O 1
ATOM 731 N N . SER A 1 91 ? 9.181 6.112 -7.550 1.00 86.69 91 SER A N 1
ATOM 732 C CA . SER A 1 91 ? 10.471 6.806 -7.689 1.00 86.69 91 SER A CA 1
ATOM 733 C C . SER A 1 91 ? 11.626 6.058 -7.030 1.00 86.69 91 SER A C 1
ATOM 735 O O . SER A 1 91 ? 12.613 5.787 -7.704 1.00 86.69 91 SER A O 1
ATOM 737 N N . PHE A 1 92 ? 11.522 5.712 -5.739 1.00 85.25 92 PHE A N 1
ATOM 738 C CA . PHE A 1 92 ? 12.613 5.013 -5.039 1.00 85.25 92 PHE A CA 1
ATOM 739 C C . PHE A 1 92 ? 12.585 3.499 -5.243 1.00 85.25 92 PHE A C 1
ATOM 741 O O . PHE A 1 92 ? 13.641 2.900 -5.399 1.00 85.25 92 PHE A O 1
ATOM 748 N N . LEU A 1 93 ? 11.395 2.895 -5.323 1.00 85.81 93 LEU A N 1
ATOM 749 C CA . LEU A 1 93 ? 11.200 1.466 -5.578 1.00 85.81 93 LEU A CA 1
ATOM 750 C C . LEU A 1 93 ? 11.891 0.543 -4.552 1.00 85.81 93 LEU A C 1
ATOM 752 O O . LEU A 1 93 ? 12.134 -0.628 -4.837 1.00 85.81 93 LEU A O 1
ATOM 756 N N . GLU A 1 94 ? 12.108 1.024 -3.327 1.00 88.31 94 GLU A N 1
ATOM 757 C CA . GLU A 1 94 ? 12.692 0.271 -2.205 1.00 88.31 94 GLU A CA 1
ATOM 758 C C . GLU A 1 94 ? 11.664 -0.661 -1.531 1.00 88.31 94 GLU A C 1
ATOM 760 O O . GLU A 1 94 ? 11.940 -1.314 -0.526 1.00 88.31 94 GLU A O 1
ATOM 765 N N . SER A 1 95 ? 10.451 -0.756 -2.090 1.00 88.31 95 SER A N 1
ATOM 766 C CA . SER A 1 95 ? 9.346 -1.595 -1.601 1.00 88.31 95 SER A CA 1
ATOM 767 C C . SER A 1 95 ? 8.812 -1.220 -0.210 1.00 88.31 95 SER A C 1
ATOM 769 O O . SER A 1 95 ? 8.076 -1.996 0.402 1.00 88.31 95 SER A O 1
ATOM 771 N N . LEU A 1 96 ? 9.089 -0.004 0.266 1.00 90.00 96 LEU A N 1
ATOM 772 C CA . LEU A 1 96 ? 8.485 0.581 1.469 1.00 90.00 96 LEU A CA 1
ATOM 773 C C . LEU A 1 96 ? 6.974 0.783 1.315 1.00 90.00 96 LEU A C 1
ATOM 775 O O . LEU A 1 96 ? 6.236 0.761 2.298 1.00 90.00 96 LEU A O 1
ATOM 779 N N . TYR A 1 97 ? 6.510 0.962 0.079 1.00 90.12 97 TYR A N 1
ATOM 780 C CA . TYR A 1 97 ? 5.101 1.139 -0.258 1.00 90.12 97 TYR A CA 1
ATOM 781 C C . TYR A 1 97 ? 4.246 -0.123 -0.051 1.00 90.12 97 TYR A C 1
ATOM 783 O O . TYR A 1 97 ? 3.015 -0.056 -0.121 1.00 90.12 97 TYR A O 1
ATOM 791 N N . GLN A 1 98 ? 4.871 -1.285 0.170 1.00 93.12 98 GLN A N 1
ATOM 792 C CA . GLN A 1 98 ? 4.144 -2.541 0.281 1.00 93.12 98 GLN A CA 1
ATOM 793 C C . GLN A 1 98 ? 3.237 -2.572 1.526 1.00 93.12 98 GLN A C 1
ATOM 795 O O . GLN A 1 98 ? 3.695 -2.236 2.622 1.00 93.12 98 GLN A O 1
ATOM 800 N N . PRO A 1 99 ? 1.975 -3.033 1.396 1.00 94.56 99 PRO A N 1
ATOM 801 C CA . PRO A 1 99 ? 1.005 -3.120 2.487 1.00 94.56 99 PRO A CA 1
ATOM 802 C C . PRO A 1 99 ? 1.509 -3.746 3.790 1.00 94.56 99 PRO A C 1
ATOM 804 O O . PRO A 1 99 ? 1.086 -3.329 4.866 1.00 94.56 99 PRO A O 1
ATOM 807 N N . ILE A 1 100 ? 2.415 -4.727 3.726 1.00 94.44 100 ILE A N 1
ATOM 808 C CA . ILE A 1 100 ? 3.011 -5.332 4.927 1.00 94.44 100 ILE A CA 1
ATOM 809 C C . ILE A 1 100 ? 3.880 -4.338 5.716 1.00 94.44 100 ILE A C 1
ATOM 811 O O . ILE A 1 100 ? 3.840 -4.328 6.945 1.00 94.44 100 ILE A O 1
ATOM 815 N N . VAL A 1 101 ? 4.607 -3.460 5.019 1.00 95.44 101 VAL A N 1
ATOM 816 C CA . VAL A 1 101 ? 5.448 -2.416 5.615 1.00 95.44 101 VAL A CA 1
ATOM 817 C C . VAL A 1 101 ? 4.578 -1.255 6.080 1.00 95.44 101 VAL A C 1
ATOM 819 O O . VAL A 1 101 ? 4.651 -0.849 7.240 1.00 95.44 101 VAL A O 1
ATOM 822 N N . THR A 1 102 ? 3.693 -0.748 5.218 1.00 95.12 102 THR A N 1
ATOM 823 C CA . THR A 1 102 ? 2.827 0.383 5.576 1.00 95.12 102 THR A CA 1
ATOM 824 C C . THR A 1 102 ? 1.851 0.015 6.695 1.00 95.12 102 THR A C 1
ATOM 826 O O . THR A 1 102 ? 1.632 0.817 7.598 1.00 95.12 102 THR A O 1
ATOM 829 N N . GLY A 1 103 ? 1.304 -1.205 6.692 1.00 95.75 103 GLY A N 1
ATOM 830 C CA . GLY A 1 103 ? 0.420 -1.718 7.744 1.00 95.75 103 GLY A CA 1
ATOM 831 C C . GLY A 1 103 ? 1.123 -1.859 9.094 1.00 95.75 103 GLY A C 1
ATOM 832 O O . GLY A 1 103 ? 0.559 -1.476 10.118 1.00 95.75 103 GLY A O 1
ATOM 833 N N . MET A 1 104 ? 2.382 -2.312 9.100 1.00 96.94 104 MET A N 1
ATOM 834 C CA . MET A 1 104 ? 3.227 -2.330 10.299 1.00 96.94 104 MET A CA 1
ATOM 835 C C . MET A 1 104 ? 3.406 -0.921 10.879 1.00 96.94 104 MET A C 1
ATOM 837 O O . MET A 1 104 ? 3.170 -0.709 12.067 1.00 96.94 104 MET A O 1
ATOM 841 N N . VAL A 1 105 ? 3.791 0.051 10.045 1.00 96.38 105 VAL A N 1
ATOM 842 C CA . VAL A 1 105 ? 4.034 1.432 10.492 1.00 96.38 105 VAL A CA 1
ATOM 843 C C . VAL A 1 105 ? 2.747 2.087 10.996 1.00 96.38 105 VAL A C 1
ATOM 845 O O . VAL A 1 105 ? 2.754 2.713 12.053 1.00 96.38 105 VAL A O 1
ATOM 848 N N . VAL A 1 106 ? 1.622 1.897 10.302 1.00 95.25 106 VAL A N 1
ATOM 849 C CA . VAL A 1 106 ? 0.306 2.377 10.761 1.00 95.25 106 VAL A CA 1
ATOM 850 C C . VAL A 1 106 ? -0.080 1.729 12.092 1.00 95.25 106 VAL A C 1
ATOM 852 O O . VAL A 1 106 ? -0.545 2.426 12.992 1.00 95.25 106 VAL A O 1
ATOM 855 N N . GLY A 1 107 ? 0.178 0.429 12.257 1.00 94.75 107 GLY A N 1
ATOM 856 C CA . GLY A 1 107 ? 0.003 -0.280 13.523 1.00 94.75 107 GLY A CA 1
ATOM 857 C C . GLY A 1 107 ? 0.802 0.343 14.667 1.00 94.75 107 GLY A C 1
ATOM 858 O O . GLY A 1 107 ? 0.255 0.564 15.743 1.00 94.75 107 GLY A O 1
ATOM 859 N N . LEU A 1 108 ? 2.065 0.710 14.426 1.00 94.25 108 LEU A N 1
ATOM 860 C CA . LEU A 1 108 ? 2.894 1.416 15.411 1.00 94.25 108 LEU A CA 1
ATOM 861 C C . LEU A 1 108 ? 2.341 2.804 15.753 1.00 94.25 108 LEU A C 1
ATOM 863 O O . LEU A 1 108 ? 2.284 3.162 16.926 1.00 94.25 108 LEU A O 1
ATOM 867 N N . ILE A 1 109 ? 1.910 3.573 14.749 1.00 92.75 109 ILE A N 1
ATOM 868 C CA . ILE A 1 109 ? 1.366 4.928 14.943 1.00 92.75 109 ILE A CA 1
ATOM 869 C C . ILE A 1 109 ? 0.069 4.890 15.766 1.00 92.75 109 ILE A C 1
ATOM 871 O O . ILE A 1 109 ? -0.155 5.752 16.620 1.00 92.75 109 ILE A O 1
ATOM 875 N N . LEU A 1 110 ? -0.786 3.897 15.511 1.00 90.00 110 LEU A N 1
ATOM 876 C CA . LEU A 1 110 ? -2.091 3.752 16.159 1.00 90.00 110 LEU A CA 1
ATOM 877 C C . LEU A 1 110 ? -2.059 2.894 17.437 1.00 90.00 110 LEU A C 1
ATOM 879 O O . LEU A 1 110 ? -3.070 2.813 18.130 1.00 90.00 110 LEU A O 1
ATOM 883 N N . GLY A 1 111 ? -0.914 2.294 17.776 1.00 90.44 111 GLY A N 1
ATOM 884 C CA . GLY A 1 111 ? -0.711 1.536 19.016 1.00 90.44 111 GLY A CA 1
ATOM 885 C C . GLY A 1 111 ? -1.147 0.065 18.978 1.00 90.44 111 GLY A C 1
ATOM 886 O O . GLY A 1 111 ? -1.239 -0.560 20.030 1.00 90.44 111 GLY A O 1
ATOM 887 N N . ASP A 1 112 ? -1.394 -0.503 17.795 1.00 92.50 112 ASP A N 1
ATOM 888 C CA . ASP A 1 112 ? -1.757 -1.912 17.598 1.00 92.50 112 ASP A CA 1
ATOM 889 C C . ASP A 1 112 ? -0.958 -2.519 16.432 1.00 92.50 112 ASP A C 1
ATOM 891 O O . ASP A 1 112 ? -1.415 -2.645 15.290 1.00 92.50 112 ASP A O 1
ATOM 895 N N . LEU A 1 113 ? 0.294 -2.871 16.737 1.00 95.31 113 LEU A N 1
ATOM 896 C CA . LEU A 1 113 ? 1.238 -3.453 15.783 1.00 95.31 113 LEU A CA 1
ATOM 897 C C . LEU A 1 113 ? 0.756 -4.803 15.235 1.00 95.31 113 LEU A C 1
ATOM 899 O O . LEU A 1 113 ? 0.942 -5.087 14.053 1.00 95.31 113 LEU A O 1
ATOM 903 N N . GLN A 1 114 ? 0.152 -5.638 16.083 1.00 95.56 114 GLN A N 1
ATOM 904 C CA . GLN A 1 114 ? -0.268 -6.981 15.695 1.00 95.56 114 GLN A CA 1
ATOM 905 C C . GLN A 1 114 ? -1.387 -6.917 14.654 1.00 95.56 114 GLN A C 1
ATOM 907 O O . GLN A 1 114 ? -1.276 -7.554 13.605 1.00 95.56 114 GLN A O 1
ATOM 912 N N . THR A 1 115 ? -2.418 -6.104 14.897 1.00 95.25 115 THR A N 1
ATOM 913 C CA . THR A 1 115 ? -3.489 -5.888 13.919 1.00 95.25 115 THR A CA 1
ATOM 914 C C . THR A 1 115 ? -2.932 -5.267 12.638 1.00 95.25 115 THR A C 1
ATOM 916 O O . THR A 1 115 ? -3.245 -5.746 11.548 1.00 95.25 115 THR A O 1
ATOM 919 N N . GLY A 1 116 ? -2.041 -4.273 12.744 1.00 96.25 116 GLY A N 1
ATOM 920 C CA . GLY A 1 116 ? -1.386 -3.652 11.587 1.00 96.25 116 GLY A CA 1
ATOM 921 C C . GLY A 1 116 ? -0.621 -4.646 10.702 1.00 96.25 116 GLY A C 1
ATOM 922 O O . GLY A 1 116 ? -0.780 -4.632 9.481 1.00 96.25 116 GLY A O 1
ATOM 923 N N . LEU A 1 117 ? 0.150 -5.560 11.300 1.00 96.38 117 LEU A N 1
ATOM 924 C CA . LEU A 1 117 ? 0.890 -6.606 10.582 1.00 96.38 117 LEU A CA 1
ATOM 925 C C . LEU A 1 117 ? -0.032 -7.645 9.936 1.00 96.38 117 LEU A C 1
ATOM 927 O O . LEU A 1 117 ? 0.164 -7.999 8.772 1.00 96.38 117 LEU A O 1
ATOM 931 N N . ILE A 1 118 ? -1.047 -8.124 10.663 1.00 95.12 118 ILE A N 1
ATOM 932 C CA . ILE A 1 118 ? -1.998 -9.118 10.143 1.00 95.12 118 ILE A CA 1
ATOM 933 C C . ILE A 1 118 ? -2.767 -8.537 8.954 1.00 95.12 118 ILE A C 1
ATOM 935 O O . ILE A 1 118 ? -2.894 -9.186 7.913 1.00 95.12 118 ILE A O 1
ATOM 939 N N . VAL A 1 119 ? -3.253 -7.302 9.081 1.00 95.94 119 VAL A N 1
ATOM 940 C CA . VAL A 1 119 ? -3.995 -6.617 8.018 1.00 95.94 119 VAL A CA 1
ATOM 941 C C . VAL A 1 119 ? -3.082 -6.294 6.842 1.00 95.94 119 VAL A C 1
ATOM 943 O O . VAL A 1 119 ? -3.459 -6.568 5.705 1.00 95.94 119 VAL A O 1
ATOM 946 N N . GLY A 1 120 ? -1.869 -5.797 7.097 1.00 95.19 120 GLY A N 1
ATOM 947 C CA . GLY A 1 120 ? -0.871 -5.524 6.064 1.00 95.19 120 GLY A CA 1
ATOM 948 C C . GLY A 1 120 ? -0.520 -6.770 5.251 1.00 95.19 120 GLY A C 1
ATOM 949 O O . GLY A 1 120 ? -0.569 -6.737 4.024 1.00 95.19 120 GLY A O 1
ATOM 950 N N . GLY A 1 121 ? -0.262 -7.902 5.914 1.00 92.81 121 GLY A N 1
ATOM 951 C CA . GLY A 1 121 ? -0.021 -9.185 5.248 1.00 92.81 121 GLY A CA 1
ATOM 952 C C . GLY A 1 121 ? -1.244 -9.711 4.490 1.00 92.81 121 GLY A C 1
ATOM 953 O O . GLY A 1 121 ? -1.122 -10.196 3.366 1.00 92.81 121 GLY A O 1
ATOM 954 N N . THR A 1 122 ? -2.444 -9.563 5.055 1.00 92.25 122 THR A N 1
ATOM 955 C CA . THR A 1 122 ? -3.693 -9.969 4.385 1.00 92.25 122 THR A CA 1
ATOM 956 C C . THR A 1 122 ? -3.935 -9.144 3.120 1.00 92.25 122 THR A C 1
ATOM 958 O O . THR A 1 122 ? -4.246 -9.701 2.065 1.00 92.25 122 THR A O 1
ATOM 961 N N . TYR A 1 123 ? -3.741 -7.826 3.201 1.00 93.44 123 TYR A N 1
ATOM 962 C CA . TYR A 1 123 ? -3.877 -6.919 2.067 1.00 93.44 123 TYR A CA 1
ATOM 963 C C . TYR A 1 123 ? -2.783 -7.173 1.018 1.00 93.44 123 TYR A C 1
ATOM 965 O O . TYR A 1 123 ? -3.077 -7.198 -0.173 1.00 93.44 123 TYR A O 1
ATOM 973 N N . GLN A 1 124 ? -1.547 -7.462 1.441 1.00 92.25 124 GLN A N 1
ATOM 974 C CA . GLN A 1 124 ? -0.447 -7.837 0.548 1.00 92.25 124 GLN A CA 1
ATOM 975 C C . GLN A 1 124 ? -0.795 -9.063 -0.302 1.00 92.25 124 GLN A C 1
ATOM 977 O O . GLN A 1 124 ? -0.614 -9.046 -1.517 1.00 92.25 124 GLN A O 1
ATOM 982 N N . LEU A 1 125 ? -1.312 -10.123 0.329 1.00 89.38 125 LEU A N 1
ATOM 983 C CA . LEU A 1 125 ? -1.724 -11.344 -0.369 1.00 89.38 125 LEU A CA 1
ATOM 984 C C . LEU A 1 125 ? -2.866 -11.081 -1.353 1.00 89.38 125 LEU A C 1
ATOM 986 O O . LEU A 1 125 ? -2.935 -11.706 -2.407 1.00 89.38 125 LEU A O 1
ATOM 990 N N . MET A 1 126 ? -3.754 -10.146 -1.026 1.00 88.12 126 MET A N 1
ATOM 991 C CA . MET A 1 126 ? -4.827 -9.725 -1.917 1.00 88.12 126 MET A CA 1
ATOM 992 C C . MET A 1 126 ? -4.301 -8.987 -3.153 1.00 88.12 126 MET A C 1
ATOM 994 O O . MET A 1 126 ? -4.763 -9.240 -4.263 1.00 88.12 126 MET A O 1
ATOM 998 N N . THR A 1 127 ? -3.334 -8.087 -2.979 1.00 86.69 127 THR A N 1
ATOM 999 C CA . THR A 1 127 ? -2.801 -7.253 -4.066 1.00 86.69 127 THR A CA 1
ATOM 1000 C C . THR A 1 127 ? -1.572 -7.837 -4.747 1.00 86.69 127 THR A C 1
ATOM 1002 O O . THR A 1 127 ? -0.954 -7.156 -5.556 1.00 86.69 127 THR A O 1
ATOM 1005 N N . ILE A 1 128 ? -1.204 -9.084 -4.456 1.00 85.62 128 ILE A N 1
ATOM 1006 C CA . ILE A 1 128 ? 0.047 -9.682 -4.935 1.00 85.62 128 ILE A CA 1
ATOM 1007 C C . ILE A 1 128 ? 0.133 -9.748 -6.473 1.00 85.62 128 ILE A C 1
ATOM 1009 O O . ILE A 1 128 ? 1.223 -9.679 -7.027 1.00 85.62 128 ILE A O 1
ATOM 1013 N N . GLY A 1 129 ? -1.011 -9.820 -7.164 1.00 76.19 129 GLY A N 1
ATOM 1014 C CA . GLY A 1 129 ? -1.109 -9.791 -8.630 1.00 76.19 129 GLY A CA 1
ATOM 1015 C C . GLY A 1 129 ? -1.351 -8.409 -9.241 1.00 76.19 129 GLY A C 1
ATOM 1016 O O . GLY A 1 129 ? -1.444 -8.293 -10.461 1.00 76.19 129 GLY A O 1
ATOM 1017 N N . ASN A 1 130 ? -1.468 -7.359 -8.426 1.00 80.44 130 ASN A N 1
ATOM 1018 C CA . ASN A 1 130 ? -1.720 -6.005 -8.907 1.00 80.44 130 ASN A CA 1
ATOM 1019 C C . ASN A 1 130 ? -0.403 -5.351 -9.332 1.00 80.44 130 ASN A C 1
ATOM 1021 O O . ASN A 1 130 ? 0.227 -4.647 -8.548 1.00 80.44 130 ASN A O 1
ATOM 1025 N N . MET A 1 131 ? -0.006 -5.556 -10.586 1.00 72.69 131 MET A N 1
ATOM 1026 C CA . MET A 1 131 ? 1.136 -4.863 -11.184 1.00 72.69 131 MET A CA 1
ATOM 1027 C C . MET A 1 131 ? 0.662 -3.890 -12.271 1.00 72.69 131 MET A C 1
ATOM 1029 O O . MET A 1 131 ? -0.194 -4.267 -13.076 1.00 72.69 131 MET A O 1
ATOM 1033 N N . PRO A 1 132 ? 1.181 -2.648 -12.319 1.00 74.44 132 PRO A N 1
ATOM 1034 C CA . PRO A 1 132 ? 0.945 -1.753 -13.446 1.00 74.44 132 PRO A CA 1
ATOM 1035 C C . PRO A 1 132 ? 1.471 -2.371 -14.742 1.00 74.44 132 PRO A C 1
ATOM 1037 O O . PRO A 1 132 ? 2.625 -2.791 -14.811 1.00 74.44 132 PRO A O 1
ATOM 1040 N N . VAL A 1 133 ? 0.629 -2.421 -15.775 1.00 71.62 133 VAL A N 1
ATOM 1041 C CA . VAL A 1 133 ? 1.017 -2.899 -17.109 1.00 71.62 133 VAL A CA 1
ATOM 1042 C C . VAL A 1 133 ? 0.727 -1.795 -18.116 1.00 71.62 133 VAL A C 1
ATOM 1044 O O . VAL A 1 133 ? -0.429 -1.461 -18.390 1.00 71.62 133 VAL A O 1
ATOM 1047 N N . GLY A 1 134 ? 1.793 -1.203 -18.655 1.00 74.50 134 GLY A N 1
ATOM 1048 C CA . GLY A 1 134 ? 1.692 -0.021 -19.509 1.00 74.50 134 GLY A CA 1
ATOM 1049 C C . GLY A 1 134 ? 1.049 1.157 -18.767 1.00 74.50 134 GLY A C 1
ATOM 1050 O O . GLY A 1 134 ? 1.419 1.465 -17.638 1.00 74.50 134 GLY A O 1
ATOM 1051 N N . GLY A 1 135 ? 0.071 1.813 -19.397 1.00 71.50 135 GLY A N 1
ATOM 1052 C CA . GLY A 1 135 ? -0.667 2.933 -18.797 1.00 71.50 135 GLY A CA 1
ATOM 1053 C C . GLY A 1 135 ? -1.817 2.529 -17.863 1.00 71.50 135 GLY A C 1
ATOM 1054 O O . GLY A 1 135 ? -2.428 3.401 -17.248 1.00 71.50 135 GLY A O 1
ATOM 1055 N N . ALA A 1 136 ? -2.143 1.235 -17.756 1.00 77.94 136 ALA A N 1
ATOM 1056 C CA . ALA A 1 136 ? -3.234 0.766 -16.909 1.00 77.94 136 ALA A CA 1
ATOM 1057 C C . ALA A 1 136 ? -2.763 0.628 -15.455 1.00 77.94 136 ALA A C 1
ATOM 1059 O O . ALA A 1 136 ? -1.983 -0.266 -15.118 1.00 77.94 136 ALA A O 1
ATOM 1060 N N . GLN A 1 137 ? -3.259 1.510 -14.587 1.00 83.06 137 GLN A N 1
ATOM 1061 C CA . GLN A 1 137 ? -3.006 1.433 -13.151 1.00 83.06 137 GLN A CA 1
ATOM 1062 C C . GLN A 1 137 ? -3.965 0.430 -12.502 1.00 83.06 137 GLN A C 1
ATOM 1064 O O . GLN A 1 137 ? -5.162 0.524 -12.763 1.00 83.06 137 GLN A O 1
ATOM 1069 N N . PRO A 1 138 ? -3.499 -0.513 -11.666 1.00 8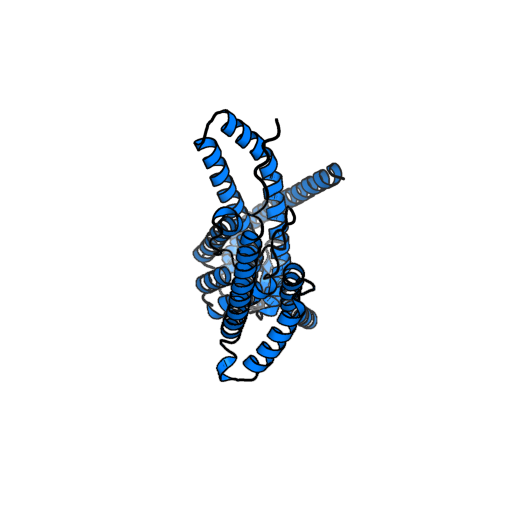5.94 138 PRO A N 1
ATOM 1070 C CA . PRO A 1 138 ? -4.368 -1.354 -10.849 1.00 85.94 138 PRO A CA 1
ATOM 1071 C C . PRO A 1 138 ? -4.896 -0.577 -9.627 1.00 85.94 138 PRO A C 1
ATOM 1073 O O . PRO A 1 138 ? -4.426 0.532 -9.351 1.00 85.94 138 PRO A O 1
ATOM 1076 N N . PRO A 1 139 ? -5.839 -1.150 -8.850 1.00 88.50 139 PRO A N 1
ATOM 1077 C CA . PRO A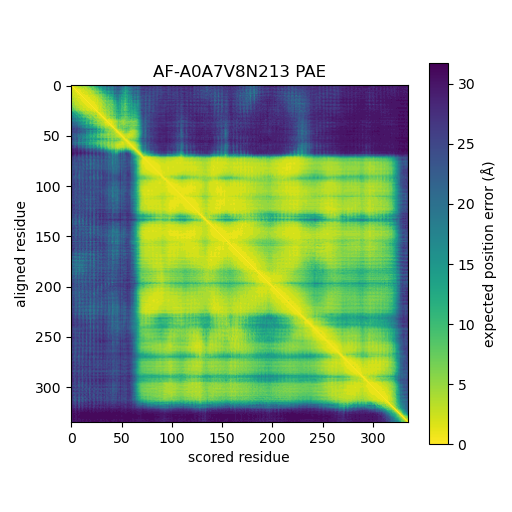 1 139 ? -6.228 -0.598 -7.554 1.00 88.50 139 PRO A CA 1
ATOM 1078 C C . PRO A 1 139 ? -4.998 -0.322 -6.679 1.00 88.50 139 PRO A C 1
ATOM 1080 O O . PRO A 1 139 ? -4.135 -1.191 -6.519 1.00 88.50 139 PRO A O 1
ATOM 1083 N N . ASN A 1 140 ? -4.904 0.887 -6.120 1.00 90.75 140 ASN A N 1
ATOM 1084 C CA . ASN A 1 140 ? -3.675 1.347 -5.483 1.00 90.75 140 ASN A CA 1
ATOM 1085 C C . ASN A 1 140 ? -3.431 0.652 -4.131 1.00 90.75 140 ASN A C 1
ATOM 1087 O O . ASN A 1 140 ? -4.227 0.775 -3.195 1.00 90.75 140 ASN A O 1
ATOM 1091 N N . ALA A 1 141 ? -2.306 -0.060 -4.028 1.00 90.75 141 ALA A N 1
ATOM 1092 C CA . ALA A 1 141 ? -1.969 -0.849 -2.848 1.00 90.75 141 ALA A CA 1
ATOM 1093 C C . ALA A 1 141 ? -1.600 0.001 -1.620 1.00 90.75 141 ALA A C 1
ATOM 1095 O O . ALA A 1 141 ? -1.922 -0.403 -0.507 1.00 90.75 141 ALA A O 1
ATOM 1096 N N . VAL A 1 142 ? -0.995 1.180 -1.810 1.00 91.62 142 VAL A N 1
ATOM 1097 C CA . VAL A 1 142 ? -0.576 2.073 -0.714 1.00 91.62 142 VAL A CA 1
ATOM 1098 C C . VAL A 1 142 ? -1.791 2.621 0.021 1.00 91.62 142 VAL A C 1
ATOM 1100 O O . VAL A 1 142 ? -1.949 2.411 1.222 1.00 91.62 142 VAL A O 1
ATOM 1103 N N . ILE A 1 143 ? -2.688 3.281 -0.715 1.00 92.06 143 ILE A N 1
ATOM 1104 C CA . ILE A 1 143 ? -3.879 3.913 -0.137 1.00 92.06 143 ILE A CA 1
ATOM 1105 C C . ILE A 1 143 ? -4.781 2.849 0.486 1.00 92.06 143 ILE A C 1
ATOM 1107 O O . ILE A 1 143 ? -5.212 2.993 1.627 1.00 92.06 143 ILE A O 1
ATOM 1111 N N . GLY A 1 144 ? -5.034 1.754 -0.231 1.00 92.75 144 GLY A N 1
ATOM 1112 C CA . GLY A 1 144 ? -5.871 0.683 0.293 1.00 92.75 144 GLY A CA 1
ATOM 1113 C C . GLY A 1 144 ? -5.258 -0.040 1.493 1.00 92.75 144 GLY A C 1
ATOM 1114 O O . GLY A 1 144 ? -5.964 -0.289 2.464 1.00 92.75 144 GLY A O 1
ATOM 1115 N N . GLY A 1 145 ? -3.954 -0.327 1.477 1.00 94.31 145 GLY A N 1
ATOM 1116 C CA . GLY A 1 145 ? -3.267 -1.002 2.579 1.00 94.31 145 GLY A CA 1
ATOM 1117 C C . GLY A 1 145 ? -3.246 -0.165 3.858 1.00 94.31 145 GLY A C 1
ATOM 1118 O O . GLY A 1 145 ? -3.564 -0.674 4.934 1.00 94.31 145 GLY A O 1
ATOM 1119 N N . ILE A 1 146 ? -2.949 1.134 3.741 1.00 95.31 146 ILE A N 1
ATOM 1120 C CA . ILE A 1 146 ? -2.993 2.067 4.875 1.00 95.31 146 ILE A CA 1
ATOM 1121 C C . ILE A 1 146 ? -4.422 2.192 5.409 1.00 95.31 146 ILE A C 1
ATOM 1123 O O . ILE A 1 146 ? -4.632 2.066 6.615 1.00 95.31 146 ILE A O 1
ATOM 1127 N N . MET A 1 147 ? -5.417 2.368 4.533 1.00 93.38 147 MET A N 1
ATOM 1128 C CA . MET A 1 147 ? -6.815 2.476 4.960 1.00 93.38 147 MET A CA 1
ATOM 1129 C C . MET A 1 147 ? -7.342 1.183 5.585 1.00 93.38 147 MET A C 1
ATOM 1131 O O . MET A 1 147 ? -8.082 1.255 6.561 1.00 93.38 147 MET A O 1
ATOM 1135 N N . ALA A 1 148 ? -6.941 0.008 5.096 1.00 94.50 148 ALA A N 1
ATOM 1136 C CA . ALA A 1 148 ? -7.295 -1.264 5.719 1.00 94.50 148 ALA A CA 1
ATOM 1137 C C . ALA A 1 148 ? -6.766 -1.338 7.157 1.00 94.50 148 ALA A C 1
ATOM 1139 O O . ALA A 1 148 ? -7.522 -1.671 8.068 1.00 94.50 148 ALA A O 1
ATOM 1140 N N . ALA A 1 149 ? -5.493 -0.987 7.375 1.00 95.50 149 ALA A N 1
ATOM 1141 C CA . ALA A 1 149 ? -4.887 -0.988 8.705 1.00 95.50 149 ALA A CA 1
ATOM 1142 C C . ALA A 1 149 ? -5.556 0.034 9.637 1.00 95.50 149 ALA A C 1
ATOM 1144 O O . ALA A 1 149 ? -5.902 -0.301 10.768 1.00 95.50 149 ALA A O 1
ATOM 1145 N N . VAL A 1 150 ? -5.811 1.251 9.142 1.00 92.50 150 VAL A N 1
ATOM 1146 C CA . VAL A 1 150 ? -6.568 2.279 9.867 1.00 92.50 150 VAL A CA 1
ATOM 1147 C C . VAL A 1 150 ? -7.924 1.730 10.299 1.00 92.50 150 VAL A C 1
ATOM 1149 O O . VAL A 1 150 ? -8.205 1.699 11.490 1.00 92.50 150 VAL A O 1
ATOM 1152 N N . LEU A 1 151 ? -8.750 1.266 9.358 1.00 90.75 151 LEU A N 1
ATOM 1153 C CA . LEU A 1 151 ? -10.125 0.842 9.633 1.00 90.75 151 LEU A CA 1
ATOM 1154 C C . LEU A 1 151 ? -10.177 -0.373 10.566 1.00 90.75 151 LEU A C 1
ATOM 1156 O O . LEU A 1 151 ? -11.042 -0.433 11.436 1.00 90.75 151 LEU A O 1
ATOM 1160 N N . ALA A 1 152 ? -9.246 -1.319 10.432 1.00 93.19 152 ALA A N 1
ATOM 1161 C CA . ALA A 1 152 ? -9.144 -2.452 11.348 1.00 93.19 152 ALA A CA 1
ATOM 1162 C C . ALA A 1 152 ? -8.862 -2.000 12.787 1.00 93.19 152 ALA A C 1
ATOM 1164 O O . ALA A 1 152 ? -9.516 -2.456 13.721 1.00 93.19 152 ALA A O 1
ATOM 1165 N N . ILE A 1 153 ? -7.913 -1.079 12.974 1.00 91.62 153 ILE A N 1
ATOM 1166 C CA . ILE A 1 153 ? -7.471 -0.659 14.308 1.00 91.62 153 ILE A CA 1
ATOM 1167 C C . ILE A 1 153 ? -8.489 0.276 14.967 1.00 91.62 153 ILE A C 1
ATOM 1169 O O . ILE A 1 153 ? -8.752 0.132 16.166 1.00 91.62 153 ILE A O 1
ATOM 1173 N N . THR A 1 154 ? -9.055 1.216 14.203 1.00 86.19 154 THR A N 1
ATOM 1174 C CA . THR A 1 154 ? -9.968 2.246 14.718 1.00 86.19 154 THR A CA 1
ATOM 1175 C C . THR A 1 154 ? -11.376 1.714 14.941 1.00 86.19 154 THR A C 1
ATOM 1177 O O . THR A 1 154 ? -11.958 1.977 15.987 1.00 86.19 154 THR A O 1
ATOM 1180 N N . LEU A 1 155 ? -11.900 0.922 14.001 1.00 86.56 155 LEU A N 1
ATOM 1181 C CA . LEU A 1 155 ? -13.268 0.393 14.047 1.00 86.56 155 LEU A CA 1
ATOM 1182 C C . LEU A 1 155 ? -13.329 -1.047 14.576 1.00 86.56 155 LEU A C 1
ATOM 1184 O O . LEU A 1 155 ? -14.399 -1.652 14.592 1.00 86.56 155 LEU A O 1
ATOM 1188 N N . LYS A 1 156 ? -12.182 -1.610 14.989 1.00 88.50 156 LYS A N 1
ATOM 1189 C CA . LYS A 1 156 ? -12.048 -2.988 15.495 1.00 88.50 156 LYS A CA 1
ATOM 1190 C C . LYS A 1 156 ? -12.644 -4.027 14.542 1.00 88.50 156 LYS A C 1
ATOM 1192 O O . LYS A 1 156 ? -13.263 -5.001 14.965 1.00 88.50 156 LYS A O 1
ATOM 1197 N N . LEU A 1 157 ? -12.461 -3.799 13.241 1.00 88.62 157 LEU A N 1
ATOM 1198 C CA . LEU A 1 157 ? -12.917 -4.716 12.204 1.00 88.62 157 LEU A CA 1
ATOM 1199 C C . LEU A 1 157 ? -11.977 -5.914 12.100 1.00 88.62 157 LEU A C 1
ATOM 1201 O O . LEU A 1 157 ? -10.756 -5.773 12.146 1.00 88.62 157 LEU A O 1
ATOM 1205 N N . GLU A 1 158 ? -12.567 -7.082 11.856 1.00 90.62 158 GLU A N 1
ATOM 1206 C CA . GLU A 1 158 ? -11.827 -8.274 11.448 1.00 90.62 158 GLU A CA 1
ATOM 1207 C C . GLU A 1 158 ? -10.962 -7.979 10.206 1.00 90.62 158 GLU A C 1
ATOM 1209 O O . GLU A 1 158 ? -11.436 -7.294 9.288 1.00 90.62 158 GLU A O 1
ATOM 1214 N N . PRO A 1 159 ? -9.728 -8.512 10.106 1.00 90.31 159 PRO A N 1
ATOM 1215 C CA . PRO A 1 159 ? -8.797 -8.161 9.034 1.00 90.31 159 PRO A CA 1
ATOM 1216 C C . PRO A 1 159 ? -9.364 -8.321 7.621 1.00 90.31 159 PRO A C 1
ATOM 1218 O O . PRO A 1 159 ? -9.185 -7.447 6.777 1.00 90.31 159 PRO A O 1
ATOM 1221 N N . THR A 1 160 ? -10.097 -9.402 7.350 1.00 89.75 160 THR A N 1
ATOM 1222 C CA . THR A 1 160 ? -10.702 -9.648 6.029 1.00 89.75 160 THR A CA 1
ATOM 1223 C C . THR A 1 160 ? -11.791 -8.633 5.686 1.00 89.75 160 THR A C 1
ATOM 1225 O O . THR A 1 160 ? -11.901 -8.216 4.532 1.00 89.75 160 THR A O 1
ATOM 1228 N N . VAL A 1 161 ? -12.563 -8.196 6.683 1.00 89.12 161 VAL A N 1
ATOM 1229 C CA . VAL A 1 161 ? -13.599 -7.167 6.531 1.00 89.12 161 VAL A CA 1
ATOM 1230 C C . VAL A 1 161 ? -12.953 -5.803 6.318 1.00 89.12 161 VAL A C 1
ATOM 1232 O O . VAL A 1 161 ? -13.373 -5.068 5.427 1.00 89.12 161 VAL A O 1
ATOM 1235 N N . ALA A 1 162 ? -11.907 -5.472 7.077 1.00 91.12 162 ALA A N 1
ATOM 1236 C CA . ALA A 1 162 ? -11.173 -4.220 6.922 1.00 91.12 162 ALA A CA 1
ATOM 1237 C C . ALA A 1 162 ? -10.545 -4.099 5.526 1.00 91.12 162 ALA A C 1
ATOM 1239 O O . ALA A 1 162 ? -10.689 -3.073 4.863 1.00 91.12 162 ALA A O 1
ATOM 1240 N N . VAL A 1 163 ? -9.924 -5.179 5.043 1.00 90.88 163 VAL A N 1
ATOM 1241 C CA . VAL A 1 163 ? -9.362 -5.274 3.691 1.00 90.88 163 VAL A CA 1
ATOM 1242 C C . VAL A 1 163 ? -10.442 -5.080 2.622 1.00 90.88 163 VAL A C 1
ATOM 1244 O O . VAL A 1 163 ? -10.243 -4.298 1.694 1.00 90.88 163 VAL A O 1
ATOM 1247 N N . ALA A 1 164 ? -11.605 -5.724 2.764 1.00 87.94 164 ALA A N 1
ATOM 1248 C CA . ALA A 1 164 ? -12.721 -5.543 1.834 1.00 87.94 164 ALA A CA 1
ATOM 1249 C C . ALA A 1 164 ? -13.278 -4.108 1.861 1.00 87.94 164 ALA A C 1
ATOM 1251 O O . ALA A 1 164 ? -13.543 -3.508 0.819 1.00 87.94 164 ALA A O 1
ATOM 1252 N N . THR A 1 165 ? -13.399 -3.528 3.054 1.00 86.06 165 THR A N 1
ATOM 1253 C CA . THR A 1 165 ? -13.879 -2.153 3.260 1.00 86.06 165 THR A CA 1
ATOM 1254 C C . THR A 1 165 ? -12.892 -1.121 2.710 1.00 86.06 165 THR A C 1
ATOM 1256 O O . THR A 1 165 ? -13.291 -0.019 2.347 1.00 86.06 165 THR A O 1
ATOM 1259 N N . ALA A 1 166 ? -11.612 -1.478 2.585 1.00 89.81 166 ALA A N 1
ATOM 1260 C CA . ALA A 1 166 ? -10.579 -0.619 2.024 1.00 89.81 166 ALA A CA 1
ATOM 1261 C C . ALA A 1 166 ? -10.573 -0.554 0.479 1.00 89.81 166 ALA A C 1
ATOM 1263 O O . ALA A 1 166 ? -9.947 0.342 -0.092 1.00 89.81 166 ALA A O 1
ATOM 1264 N N . ILE A 1 167 ? -11.279 -1.457 -0.219 1.00 87.75 167 ILE A N 1
ATOM 1265 C CA . ILE A 1 167 ? -11.290 -1.528 -1.695 1.00 87.75 167 ILE A CA 1
ATOM 1266 C C . ILE A 1 167 ? -11.750 -0.215 -2.357 1.00 87.75 167 ILE A C 1
ATOM 1268 O O . ILE A 1 167 ? -11.084 0.240 -3.285 1.00 87.75 167 ILE A O 1
ATOM 1272 N N . PRO A 1 168 ? -12.834 0.458 -1.923 1.00 85.88 168 PRO A N 1
ATOM 1273 C CA . PRO A 1 168 ? -13.238 1.722 -2.539 1.00 85.88 168 PRO A CA 1
ATOM 1274 C C . PRO A 1 168 ? -12.137 2.789 -2.477 1.00 85.88 168 PRO A C 1
ATOM 1276 O O . PRO A 1 168 ? -11.946 3.540 -3.430 1.00 85.88 168 PRO A O 1
ATOM 1279 N N . PHE A 1 169 ? -11.359 2.818 -1.392 1.00 87.69 169 PHE A N 1
ATOM 1280 C CA . PHE A 1 169 ? -10.250 3.757 -1.230 1.00 87.69 169 PHE A CA 1
ATOM 1281 C C . PHE A 1 169 ? -9.085 3.435 -2.171 1.00 87.69 169 PHE A C 1
ATOM 1283 O O . PHE A 1 169 ? -8.482 4.350 -2.729 1.00 87.69 169 PHE A O 1
ATOM 1290 N N . SER A 1 170 ? -8.791 2.152 -2.413 1.00 89.56 170 SER A N 1
ATOM 1291 C CA . SER A 1 170 ? -7.751 1.758 -3.373 1.00 89.56 170 SER A CA 1
ATOM 1292 C C . SER A 1 170 ? -8.120 2.112 -4.816 1.00 89.56 170 SER A C 1
ATOM 1294 O O . SER A 1 170 ? -7.251 2.538 -5.581 1.00 89.56 170 SER A O 1
ATOM 1296 N N . LEU A 1 171 ? -9.406 2.027 -5.173 1.00 86.88 171 LEU A N 1
ATOM 1297 C CA . LEU A 1 171 ? -9.924 2.492 -6.465 1.00 86.88 171 LEU A CA 1
ATOM 1298 C C . LEU A 1 171 ? -9.819 4.017 -6.603 1.00 86.88 171 LEU A C 1
ATOM 1300 O O . LEU A 1 171 ? -9.392 4.519 -7.639 1.00 86.88 171 LEU A O 1
ATOM 1304 N N . LEU A 1 172 ? -10.144 4.774 -5.552 1.00 82.12 172 LEU A N 1
ATOM 1305 C CA . LEU A 1 172 ? -9.939 6.227 -5.555 1.00 82.12 172 LEU A CA 1
ATOM 1306 C C . LEU A 1 172 ? -8.460 6.586 -5.722 1.00 82.12 172 LEU A C 1
ATOM 1308 O O . LEU A 1 172 ? -8.132 7.485 -6.494 1.00 82.12 172 LEU A O 1
ATOM 1312 N N . GLY A 1 173 ? -7.569 5.842 -5.067 1.00 84.81 173 GLY A N 1
ATOM 1313 C CA . GLY A 1 173 ? -6.129 5.985 -5.247 1.00 84.81 173 GLY A CA 1
ATOM 1314 C C . GLY A 1 173 ? -5.673 5.733 -6.684 1.00 84.81 173 GLY A C 1
ATOM 1315 O O . GLY A 1 173 ? -4.905 6.514 -7.236 1.00 84.81 173 GLY A O 1
ATOM 1316 N N . GLN A 1 174 ? -6.192 4.687 -7.326 1.00 88.31 174 GLN A N 1
ATOM 1317 C CA . GLN A 1 174 ? -5.933 4.389 -8.738 1.00 88.31 174 GLN A CA 1
ATOM 1318 C C . GLN A 1 174 ? -6.353 5.548 -9.657 1.00 88.31 174 GLN A C 1
ATOM 1320 O O . GLN A 1 174 ? -5.588 5.952 -10.541 1.00 88.31 174 GLN A O 1
ATOM 1325 N N . TYR A 1 175 ? -7.543 6.120 -9.443 1.00 83.94 175 TYR A N 1
ATOM 1326 C CA . TYR A 1 175 ? -7.997 7.279 -10.214 1.00 83.94 175 TYR A CA 1
ATOM 1327 C C . TYR A 1 175 ? -7.146 8.520 -9.943 1.00 83.94 175 TYR A C 1
ATOM 1329 O O . TYR A 1 175 ? -6.815 9.235 -10.887 1.00 83.94 175 TYR A O 1
ATOM 1337 N N . ALA A 1 176 ? -6.733 8.750 -8.693 1.00 81.56 176 ALA A N 1
ATOM 1338 C CA . ALA A 1 176 ? -5.846 9.854 -8.340 1.00 81.56 176 ALA A CA 1
ATOM 1339 C C . ALA A 1 176 ? -4.498 9.766 -9.076 1.00 81.56 176 ALA A C 1
ATOM 1341 O O . ALA A 1 176 ? -4.068 10.761 -9.658 1.00 81.56 176 ALA A O 1
ATOM 1342 N N . VAL A 1 177 ? -3.877 8.579 -9.142 1.00 84.69 177 VAL A N 1
ATOM 1343 C CA . VAL A 1 177 ? -2.649 8.356 -9.936 1.00 84.69 177 VAL A CA 1
ATOM 1344 C C . VAL A 1 177 ? -2.891 8.652 -11.406 1.00 84.69 177 VAL A C 1
ATOM 1346 O O . VAL A 1 177 ? -2.128 9.384 -12.028 1.00 84.69 177 VAL A O 1
ATOM 1349 N N . THR A 1 178 ? -3.965 8.095 -11.964 1.00 86.81 178 THR A N 1
ATOM 1350 C CA . THR A 1 178 ? -4.274 8.235 -13.392 1.00 86.81 178 THR A CA 1
ATOM 1351 C C . THR A 1 178 ? -4.474 9.705 -13.770 1.00 86.81 178 THR A C 1
ATOM 1353 O O . THR A 1 178 ? -3.952 10.167 -14.787 1.00 86.81 178 THR A O 1
ATOM 1356 N N . LEU A 1 179 ? -5.179 10.465 -12.927 1.00 84.19 179 LEU A N 1
ATOM 1357 C CA . LEU A 1 179 ? -5.360 11.904 -13.096 1.00 84.19 179 LEU A CA 1
ATOM 1358 C C . LEU A 1 179 ? -4.038 12.659 -12.970 1.00 84.19 179 LEU A C 1
ATOM 1360 O O . LEU A 1 179 ? -3.741 13.489 -13.824 1.00 84.19 179 LEU A O 1
ATOM 1364 N N . LEU A 1 180 ? -3.225 12.358 -11.955 1.00 84.50 180 LEU A N 1
ATOM 1365 C CA . LEU A 1 180 ? -1.938 13.019 -11.751 1.00 84.50 180 LEU A CA 1
ATOM 1366 C C . LEU A 1 180 ? -0.999 12.785 -12.939 1.00 84.50 180 LEU A C 1
ATOM 1368 O O . LEU A 1 180 ? -0.424 13.738 -13.453 1.00 84.50 180 LEU A O 1
ATOM 1372 N N . PHE A 1 181 ? -0.903 11.554 -13.438 1.00 86.44 181 PHE A N 1
ATOM 1373 C CA . PHE A 1 181 ? -0.089 11.232 -14.614 1.00 86.44 181 PHE A CA 1
ATOM 1374 C C . PHE A 1 181 ? -0.604 11.934 -15.871 1.00 86.44 181 PHE A C 1
ATOM 1376 O O . PHE A 1 181 ? 0.185 12.470 -16.648 1.00 86.44 181 PHE A O 1
ATOM 1383 N N . SER A 1 182 ? -1.926 12.018 -16.037 1.00 87.62 182 SER A N 1
ATOM 1384 C CA . SER A 1 182 ? -2.532 12.773 -17.138 1.00 87.62 182 SER A CA 1
ATOM 1385 C C . SER A 1 182 ? -2.181 14.263 -17.059 1.00 87.62 182 SER A C 1
ATOM 1387 O O . SER A 1 182 ? -1.795 14.859 -18.063 1.00 87.62 182 SER A O 1
ATOM 1389 N N . LEU A 1 183 ? -2.245 14.856 -15.862 1.00 85.44 183 LEU A N 1
ATOM 1390 C CA . LEU A 1 183 ? -1.885 16.255 -15.610 1.00 85.44 183 LEU A CA 1
ATOM 1391 C C . LEU A 1 183 ? -0.382 16.526 -15.745 1.00 85.44 183 LEU A C 1
ATOM 1393 O O . LEU A 1 183 ? -0.001 17.651 -16.054 1.00 85.44 183 LEU A O 1
ATOM 1397 N N . MET A 1 184 ? 0.469 15.520 -15.532 1.00 85.94 184 MET A N 1
ATOM 1398 C CA . MET A 1 184 ? 1.917 15.622 -15.730 1.00 85.94 184 MET A CA 1
ATOM 1399 C C . MET A 1 184 ? 2.335 15.482 -17.200 1.00 85.94 184 MET A C 1
ATOM 1401 O O . MET A 1 184 ? 3.439 15.893 -17.549 1.00 85.94 184 MET A O 1
ATOM 1405 N N . SER A 1 185 ? 1.470 14.982 -18.089 1.00 87.56 185 SER A N 1
ATOM 1406 C CA . SER A 1 185 ? 1.810 14.823 -19.512 1.00 87.56 185 SER A CA 1
ATOM 1407 C C . SER A 1 185 ? 2.288 16.111 -20.213 1.00 87.56 185 SER A C 1
ATOM 1409 O O . SER A 1 185 ? 3.290 16.037 -20.926 1.00 87.56 185 SER A O 1
ATOM 1411 N N . PRO A 1 186 ? 1.715 17.315 -19.982 1.00 88.75 186 PRO A N 1
ATOM 1412 C CA . PRO A 1 186 ? 2.197 18.538 -20.629 1.00 88.75 186 PRO A CA 1
ATOM 1413 C C . PRO A 1 186 ? 3.558 18.992 -20.090 1.00 88.75 186 PRO A C 1
ATOM 1415 O O . PRO A 1 186 ? 4.296 19.681 -20.795 1.00 88.75 186 PRO A O 1
ATOM 1418 N N . VAL A 1 187 ? 3.920 18.582 -18.866 1.00 89.75 187 VAL A N 1
ATOM 1419 C CA . V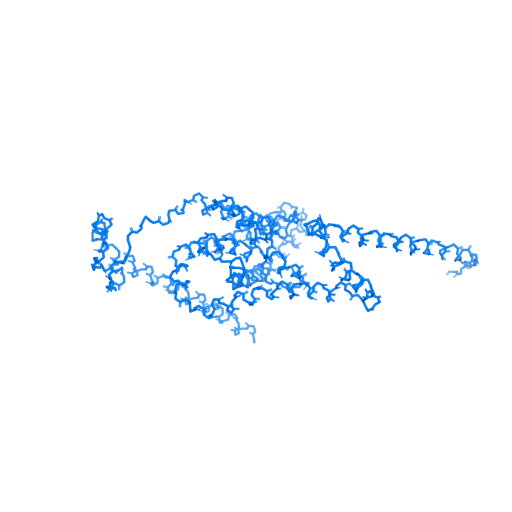AL A 1 187 ? 5.214 18.900 -18.241 1.00 89.75 187 VAL A CA 1
ATOM 1420 C C . VAL A 1 187 ? 6.368 18.267 -19.027 1.00 89.75 187 VAL A C 1
ATOM 1422 O O . VAL A 1 187 ? 7.474 18.802 -19.014 1.00 89.75 187 VAL A O 1
ATOM 1425 N N . MET A 1 188 ? 6.113 17.203 -19.797 1.00 90.50 188 MET A N 1
ATOM 1426 C CA . MET A 1 188 ? 7.131 16.570 -20.644 1.00 90.50 188 MET A CA 1
ATOM 1427 C C . MET A 1 188 ? 7.647 17.499 -21.747 1.00 90.50 188 MET A C 1
ATOM 1429 O O . MET A 1 188 ? 8.850 17.563 -21.954 1.00 90.50 188 MET A O 1
ATOM 1433 N N . SER A 1 189 ? 6.796 18.338 -22.346 1.00 92.06 189 SER A N 1
ATOM 1434 C CA . SER A 1 189 ? 7.267 19.348 -23.313 1.00 92.06 189 SER A CA 1
ATOM 1435 C C . SER A 1 189 ? 8.217 20.388 -22.697 1.00 92.06 189 SER A C 1
ATOM 1437 O O . SER A 1 189 ? 9.074 20.952 -23.377 1.00 92.06 189 SER A O 1
ATOM 1439 N N . ILE A 1 190 ? 8.089 20.642 -21.389 1.00 91.25 190 ILE A N 1
ATOM 1440 C CA . ILE A 1 190 ? 8.996 21.525 -20.648 1.00 91.25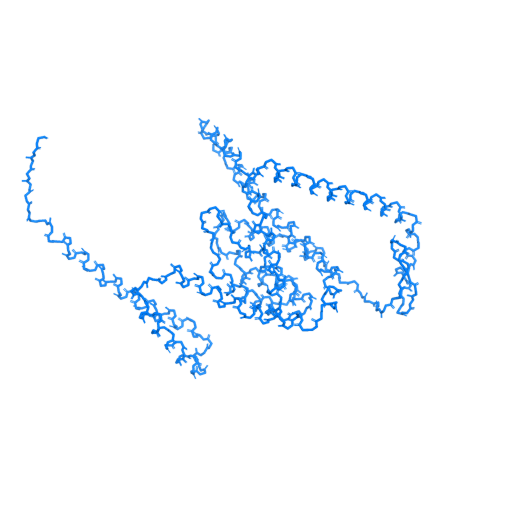 190 ILE A CA 1
ATOM 1441 C C . ILE A 1 190 ? 10.317 20.796 -20.385 1.00 91.25 190 ILE A C 1
ATOM 1443 O O . ILE A 1 190 ? 11.379 21.408 -20.499 1.00 91.25 190 ILE A O 1
ATOM 1447 N N . ALA A 1 191 ? 10.256 19.500 -20.067 1.00 91.06 191 ALA A N 1
ATOM 1448 C CA . ALA A 1 191 ? 11.438 18.659 -19.915 1.00 91.06 191 ALA A CA 1
ATOM 1449 C C . ALA A 1 191 ? 12.237 18.565 -21.227 1.00 91.06 191 ALA A C 1
ATOM 1451 O O . ALA A 1 191 ? 13.452 18.747 -21.193 1.00 91.06 191 ALA A O 1
ATOM 1452 N N . ASP A 1 192 ? 11.566 18.408 -22.374 1.00 94.06 192 ASP A N 1
ATOM 1453 C CA . ASP A 1 192 ? 12.201 18.406 -23.699 1.00 94.06 192 ASP A CA 1
ATOM 1454 C C . ASP A 1 192 ? 12.940 19.723 -23.971 1.00 94.06 192 ASP A C 1
ATOM 1456 O O . ASP A 1 192 ? 14.087 19.728 -24.423 1.00 94.06 192 ASP A O 1
ATOM 1460 N N . ARG A 1 193 ? 12.324 20.863 -23.630 1.00 94.75 193 ARG A N 1
ATOM 1461 C CA . ARG A 1 193 ? 12.979 22.173 -23.744 1.00 94.75 193 ARG A CA 1
ATOM 1462 C C . ARG A 1 193 ? 14.225 22.262 -22.862 1.00 94.75 193 ARG A C 1
ATOM 1464 O O . ARG A 1 193 ? 15.272 22.687 -23.341 1.00 94.75 193 ARG A O 1
ATOM 1471 N N . TYR A 1 194 ? 14.142 21.843 -21.598 1.00 93.81 194 TYR A N 1
ATOM 1472 C CA . TYR A 1 194 ? 15.310 21.841 -20.712 1.00 93.81 194 TYR A CA 1
ATOM 1473 C C . TYR A 1 194 ? 16.410 20.887 -21.182 1.00 93.81 194 TYR A C 1
ATOM 1475 O O . TYR A 1 194 ? 17.586 21.200 -21.002 1.00 93.81 194 TYR A O 1
ATOM 1483 N N . ALA A 1 195 ? 16.055 19.774 -21.826 1.00 93.44 195 ALA A N 1
ATOM 1484 C CA . ALA A 1 195 ? 17.019 18.870 -22.441 1.00 93.44 195 ALA A CA 1
ATOM 1485 C C . ALA A 1 195 ? 17.737 19.530 -23.630 1.00 93.44 195 ALA A C 1
ATOM 1487 O O . ALA A 1 195 ? 18.963 19.466 -23.707 1.00 93.44 195 ALA A O 1
ATOM 1488 N N . HIS A 1 196 ? 17.009 20.233 -24.505 1.00 95.62 196 HIS A N 1
ATOM 1489 C CA . HIS A 1 196 ? 17.605 20.999 -25.606 1.00 95.62 196 HIS A CA 1
ATOM 1490 C C . HIS A 1 196 ? 18.531 22.125 -25.128 1.00 95.62 196 HIS A C 1
ATOM 1492 O O . HIS A 1 196 ? 19.545 22.401 -25.765 1.00 95.62 196 HIS A O 1
ATOM 1498 N N . GLU A 1 197 ? 18.203 22.758 -24.002 1.00 94.69 197 GLU A N 1
ATOM 1499 C CA . GLU A 1 197 ? 19.004 23.820 -23.383 1.00 94.69 197 GLU A CA 1
ATOM 1500 C C . GLU A 1 197 ? 20.174 23.285 -22.532 1.00 94.69 197 GLU A C 1
ATOM 1502 O O . GLU A 1 197 ? 20.956 24.073 -22.002 1.00 94.69 197 GLU A O 1
ATOM 1507 N N . GLY A 1 198 ? 20.301 21.962 -22.362 1.00 92.88 198 GLY A N 1
ATOM 1508 C CA . GLY A 1 198 ? 21.310 21.350 -21.488 1.00 92.88 198 GLY A CA 1
ATOM 1509 C C . GLY A 1 198 ? 21.130 21.681 -19.998 1.00 92.88 198 GLY A C 1
ATOM 1510 O O . GLY A 1 198 ? 22.076 21.580 -19.217 1.00 92.88 198 GLY A O 1
ATOM 1511 N N . ASN A 1 199 ? 19.930 22.093 -19.581 1.00 93.81 199 ASN A N 1
ATOM 1512 C CA . ASN A 1 199 ? 19.633 22.538 -18.222 1.00 93.81 199 ASN A CA 1
ATOM 1513 C C . ASN A 1 199 ? 19.260 21.359 -17.308 1.00 93.81 199 ASN A C 1
ATOM 1515 O O . ASN A 1 199 ? 18.084 21.089 -17.048 1.00 93.81 199 ASN A O 1
ATOM 1519 N N . THR A 1 200 ? 20.274 20.680 -16.775 1.00 91.31 200 THR A N 1
ATOM 1520 C CA . THR A 1 200 ? 20.106 19.541 -15.854 1.00 91.31 200 THR A CA 1
ATOM 1521 C C . THR A 1 200 ? 19.341 19.918 -14.584 1.00 91.31 200 THR A C 1
ATOM 1523 O O . THR A 1 200 ? 18.429 19.206 -14.174 1.00 91.31 200 THR A O 1
ATOM 1526 N N . THR A 1 201 ? 19.608 21.096 -14.013 1.00 93.31 201 THR A N 1
ATOM 1527 C CA . THR A 1 201 ? 18.919 21.581 -12.806 1.00 93.31 201 THR A CA 1
ATOM 1528 C C . THR A 1 201 ? 17.420 21.805 -13.033 1.00 93.31 201 THR A C 1
ATOM 1530 O O . THR A 1 201 ? 16.616 21.649 -12.113 1.00 93.31 201 THR A O 1
ATOM 1533 N N . GLY A 1 202 ? 17.021 22.193 -14.247 1.00 90.31 202 GLY A N 1
ATOM 1534 C CA . GLY A 1 202 ? 15.617 22.318 -14.633 1.00 90.31 202 GLY A CA 1
ATOM 1535 C C . GLY A 1 202 ? 14.898 20.969 -14.631 1.00 90.31 202 GLY A C 1
ATOM 1536 O O . GLY A 1 202 ? 13.799 20.865 -14.087 1.00 90.31 202 GLY A O 1
ATOM 1537 N N . ILE A 1 203 ? 15.545 19.938 -15.176 1.00 91.25 203 ILE A N 1
ATOM 1538 C CA . ILE A 1 203 ? 15.028 18.562 -15.213 1.00 91.25 203 ILE A CA 1
ATOM 1539 C C . ILE A 1 203 ? 14.928 17.985 -13.795 1.00 91.25 203 ILE A C 1
ATOM 1541 O O . ILE A 1 203 ? 13.883 17.454 -13.420 1.00 91.25 203 ILE A O 1
ATOM 1545 N N . ASP A 1 204 ? 15.957 18.176 -12.967 1.00 92.75 204 ASP A N 1
ATOM 1546 C CA . ASP A 1 204 ? 15.957 17.727 -11.571 1.00 92.75 204 ASP A CA 1
ATOM 1547 C C . ASP A 1 204 ? 14.772 18.310 -10.791 1.00 92.75 204 ASP A C 1
ATOM 1549 O O . ASP A 1 204 ? 14.050 17.595 -10.094 1.00 92.75 204 ASP A O 1
ATOM 1553 N N . LYS A 1 205 ? 14.509 19.614 -10.951 1.00 92.12 205 LYS A N 1
ATOM 1554 C CA . LYS A 1 205 ? 13.370 20.286 -10.308 1.00 92.12 205 LYS A CA 1
ATOM 1555 C C . LYS A 1 205 ? 12.025 19.705 -10.738 1.00 92.12 205 LYS A C 1
ATOM 1557 O O . LYS A 1 205 ? 11.139 19.604 -9.893 1.00 92.12 205 LYS A O 1
ATOM 1562 N N . ILE A 1 206 ? 11.865 19.326 -12.010 1.00 90.81 206 ILE A N 1
ATOM 1563 C CA . ILE A 1 206 ? 10.641 18.667 -12.493 1.00 90.81 206 ILE A CA 1
ATOM 1564 C C . ILE A 1 206 ? 10.443 17.339 -11.758 1.00 90.81 206 ILE A C 1
ATOM 1566 O O . ILE A 1 206 ? 9.354 17.095 -11.241 1.00 90.81 206 ILE A O 1
ATOM 1570 N N . ASN A 1 207 ? 11.494 16.526 -11.641 1.00 90.31 207 ASN A N 1
ATOM 1571 C CA . ASN A 1 207 ? 11.426 15.237 -10.952 1.00 90.31 207 ASN A CA 1
ATOM 1572 C C . ASN A 1 207 ? 11.101 15.397 -9.460 1.00 90.31 207 ASN A C 1
ATOM 1574 O O . ASN A 1 207 ? 10.180 14.752 -8.957 1.00 90.31 207 ASN A O 1
ATOM 1578 N N . TYR A 1 208 ? 11.786 16.300 -8.751 1.00 91.62 208 TYR A N 1
ATOM 1579 C CA . TYR A 1 208 ? 11.497 16.560 -7.336 1.00 91.62 208 TYR A CA 1
ATOM 1580 C C . TYR A 1 208 ? 10.079 17.095 -7.116 1.00 91.62 208 TYR A C 1
ATOM 1582 O O . TYR A 1 208 ? 9.414 16.704 -6.155 1.00 91.62 208 TYR A O 1
ATOM 1590 N N . LEU A 1 209 ? 9.585 17.953 -8.012 1.00 90.56 209 LEU A N 1
ATOM 1591 C CA . LEU A 1 209 ? 8.227 18.483 -7.931 1.00 90.56 209 LEU A CA 1
ATOM 1592 C C . LEU A 1 209 ? 7.180 17.402 -8.220 1.00 90.56 209 LEU A C 1
ATOM 1594 O O . LEU A 1 209 ? 6.167 17.356 -7.525 1.00 90.56 209 LEU A O 1
ATOM 1598 N N . ALA A 1 210 ? 7.430 16.506 -9.176 1.00 88.44 210 ALA A N 1
ATOM 1599 C CA . ALA A 1 210 ? 6.562 15.363 -9.450 1.00 88.44 210 ALA A CA 1
ATOM 1600 C C . ALA A 1 210 ? 6.485 14.410 -8.244 1.00 88.44 210 ALA A C 1
ATOM 1602 O O . ALA A 1 210 ? 5.387 14.017 -7.843 1.00 88.44 210 ALA A O 1
ATOM 1603 N N . MET A 1 211 ? 7.625 14.115 -7.604 1.00 90.88 211 MET A N 1
ATOM 1604 C CA . MET A 1 211 ? 7.675 13.330 -6.363 1.00 90.88 211 MET A CA 1
ATOM 1605 C C . MET A 1 211 ? 6.905 14.009 -5.223 1.00 90.88 211 MET A C 1
ATOM 1607 O O . MET A 1 211 ? 6.095 13.378 -4.545 1.00 90.88 211 MET A O 1
ATOM 1611 N N . ALA A 1 212 ? 7.096 15.314 -5.029 1.00 90.88 212 ALA A N 1
ATOM 1612 C CA . ALA A 1 212 ? 6.360 16.056 -4.012 1.00 90.88 212 ALA A CA 1
ATOM 1613 C C . ALA A 1 212 ? 4.849 16.090 -4.302 1.00 90.88 212 ALA A C 1
ATOM 1615 O O . ALA A 1 212 ? 4.045 15.947 -3.382 1.00 90.88 212 ALA A O 1
ATOM 1616 N N . ALA A 1 213 ? 4.454 16.237 -5.570 1.00 89.25 213 ALA A N 1
ATOM 1617 C CA . ALA A 1 213 ? 3.057 16.263 -5.986 1.00 89.25 213 ALA A CA 1
ATOM 1618 C C . ALA A 1 213 ? 2.364 14.917 -5.744 1.00 89.25 213 ALA A C 1
ATOM 1620 O O . ALA A 1 213 ? 1.264 14.893 -5.185 1.00 89.25 213 ALA A O 1
ATOM 1621 N N . ILE A 1 214 ? 3.002 13.798 -6.107 1.00 88.88 214 ILE A N 1
ATOM 1622 C CA . ILE A 1 214 ? 2.416 12.473 -5.879 1.00 88.88 214 ILE A CA 1
ATOM 1623 C C . ILE A 1 214 ? 2.330 12.158 -4.386 1.00 88.88 214 ILE A C 1
ATOM 1625 O O . ILE A 1 214 ? 1.250 11.801 -3.909 1.00 88.88 214 ILE A O 1
ATOM 1629 N N . GLY A 1 215 ? 3.403 12.424 -3.633 1.00 90.38 215 GLY A N 1
ATOM 1630 C CA . GLY A 1 215 ? 3.436 12.269 -2.181 1.00 90.38 215 GLY A CA 1
ATOM 1631 C C . GLY A 1 215 ? 2.342 13.076 -1.489 1.00 90.38 215 GLY A C 1
ATOM 1632 O O . GLY A 1 215 ? 1.584 12.541 -0.680 1.00 90.38 215 GLY A O 1
ATOM 1633 N N . ALA A 1 216 ? 2.208 14.358 -1.841 1.00 90.81 216 ALA A N 1
ATOM 1634 C CA . ALA A 1 216 ? 1.202 15.237 -1.259 1.00 90.81 216 ALA A CA 1
ATOM 1635 C C . ALA A 1 216 ? -0.218 14.808 -1.638 1.00 90.81 216 ALA A C 1
ATOM 1637 O O . ALA A 1 216 ? -1.101 14.826 -0.784 1.00 90.81 216 ALA A O 1
ATOM 1638 N N . SER A 1 217 ? -0.448 14.391 -2.887 1.00 87.69 217 SER A N 1
ATOM 1639 C CA . SER A 1 217 ? -1.772 13.950 -3.335 1.00 87.69 217 SER A CA 1
ATOM 1640 C C . SER A 1 217 ? -2.261 12.733 -2.547 1.00 87.69 217 SER A C 1
ATOM 1642 O O . SER A 1 217 ? -3.371 12.747 -2.019 1.00 87.69 217 SER A O 1
ATOM 1644 N N . PHE A 1 218 ? -1.412 11.717 -2.379 1.00 89.81 218 PHE A N 1
ATOM 1645 C CA . PHE A 1 218 ? -1.748 10.517 -1.621 1.00 89.81 218 PHE A CA 1
ATOM 1646 C C . PHE A 1 218 ? -1.882 10.820 -0.135 1.00 89.81 218 PHE A C 1
ATOM 1648 O O . PHE A 1 218 ? -2.863 10.406 0.480 1.00 89.81 218 PHE A O 1
ATOM 1655 N N . GLY A 1 219 ? -0.928 11.573 0.423 1.00 89.25 219 GLY A N 1
ATOM 1656 C CA . GLY A 1 219 ? -0.956 11.998 1.817 1.00 89.25 219 GLY A CA 1
ATOM 1657 C C . GLY A 1 219 ? -2.255 12.723 2.152 1.00 89.25 219 GLY A C 1
ATOM 1658 O O . GLY A 1 219 ? -2.935 12.347 3.098 1.00 89.25 219 GLY A O 1
ATOM 1659 N N . LEU A 1 220 ? -2.663 13.697 1.333 1.00 88.06 220 LEU A N 1
ATOM 1660 C CA . LEU A 1 220 ? -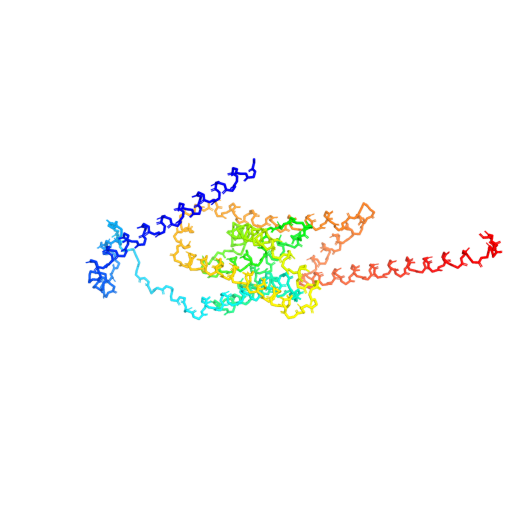3.920 14.422 1.528 1.00 88.06 220 LEU A CA 1
ATOM 1661 C C . LEU A 1 220 ? -5.131 13.492 1.451 1.00 88.06 220 LEU A C 1
ATOM 1663 O O . LEU A 1 220 ? -5.989 13.547 2.327 1.00 88.06 220 LEU A O 1
ATOM 1667 N N . VAL A 1 221 ? -5.198 12.625 0.438 1.00 86.25 221 VAL A N 1
ATOM 1668 C CA . VAL A 1 221 ? -6.316 11.687 0.259 1.00 86.25 221 VAL A CA 1
ATOM 1669 C C . VAL A 1 221 ? -6.451 10.756 1.468 1.00 86.25 221 VAL A C 1
ATOM 1671 O O . VAL A 1 221 ? -7.531 10.658 2.050 1.00 86.25 221 VAL A O 1
ATOM 1674 N N . VAL A 1 222 ? -5.361 10.116 1.894 1.00 89.44 222 VAL A N 1
ATOM 1675 C CA . VAL A 1 222 ? -5.371 9.200 3.044 1.00 89.44 222 VAL A CA 1
ATOM 1676 C C . VAL A 1 222 ? -5.672 9.940 4.337 1.00 89.44 222 VAL A C 1
ATOM 1678 O O . VAL A 1 222 ? -6.486 9.467 5.121 1.00 89.44 222 VAL A O 1
ATOM 1681 N N . THR A 1 223 ? -5.081 11.112 4.567 1.00 88.12 223 THR A N 1
ATOM 1682 C CA . THR A 1 223 ? -5.341 11.897 5.777 1.00 88.12 223 THR A CA 1
ATOM 1683 C C . THR A 1 223 ? -6.796 12.356 5.859 1.00 88.12 223 THR A C 1
ATOM 1685 O O . THR A 1 223 ? -7.404 12.257 6.923 1.00 88.12 223 THR A O 1
ATOM 1688 N N . LEU A 1 224 ? -7.391 12.803 4.749 1.00 85.38 224 LEU A N 1
ATOM 1689 C CA . LEU A 1 224 ? -8.810 13.166 4.705 1.00 85.38 224 LEU A CA 1
ATOM 1690 C C . LEU A 1 224 ? -9.702 11.970 5.049 1.00 85.38 224 LEU A C 1
ATOM 1692 O O . LEU A 1 224 ? -10.639 12.109 5.836 1.00 85.38 224 LEU A O 1
ATOM 1696 N N . PHE A 1 225 ? -9.395 10.787 4.513 1.00 83.75 225 PHE A N 1
ATOM 1697 C CA . PHE A 1 225 ? -10.147 9.574 4.825 1.00 83.75 225 PHE A CA 1
ATOM 1698 C C . PHE A 1 225 ? -9.889 9.037 6.226 1.00 83.75 225 PHE A C 1
ATOM 1700 O O . PHE A 1 225 ? -10.815 8.521 6.843 1.00 83.75 225 PHE A O 1
ATOM 1707 N N . PHE A 1 226 ? -8.682 9.199 6.759 1.00 85.50 226 PHE A N 1
ATOM 1708 C CA . PHE A 1 226 ? -8.370 8.887 8.146 1.00 85.50 226 PHE A CA 1
ATOM 1709 C C . PHE A 1 226 ? -9.231 9.733 9.088 1.00 85.50 226 PHE A C 1
ATOM 1711 O O . PHE A 1 226 ? -9.920 9.185 9.943 1.00 85.50 226 PHE A O 1
ATOM 1718 N N . ILE A 1 227 ? -9.276 11.052 8.874 1.00 82.88 227 ILE A N 1
ATOM 1719 C CA . ILE A 1 227 ? -10.105 11.973 9.665 1.00 82.88 227 ILE A CA 1
ATOM 1720 C C . ILE A 1 227 ? -11.597 11.657 9.478 1.00 82.88 227 ILE A C 1
ATOM 1722 O O . ILE A 1 227 ? -12.351 11.618 10.449 1.00 82.88 227 ILE A O 1
ATOM 1726 N N . GLY A 1 228 ? -12.041 11.391 8.247 1.00 78.19 228 GLY A N 1
ATOM 1727 C CA . GLY A 1 228 ? -13.425 11.005 7.954 1.00 78.19 228 GLY A CA 1
ATOM 1728 C C . GLY A 1 228 ? -13.836 9.682 8.612 1.00 78.19 228 GLY A C 1
ATOM 1729 O O . GLY A 1 228 ? -14.916 9.581 9.188 1.00 78.19 228 GLY A O 1
ATOM 1730 N N . GLY A 1 229 ? -12.963 8.675 8.582 1.00 73.38 229 GLY A N 1
ATOM 1731 C CA . GLY A 1 229 ? -13.167 7.382 9.234 1.00 73.38 229 GLY A CA 1
ATOM 1732 C C . GLY A 1 229 ? -13.141 7.486 10.758 1.00 73.38 229 GLY A C 1
ATOM 1733 O O . GLY A 1 229 ? -13.977 6.887 11.425 1.00 73.38 229 GLY A O 1
ATOM 1734 N N . ALA A 1 230 ? -12.253 8.310 11.309 1.00 71.31 230 ALA A N 1
ATOM 1735 C CA . ALA A 1 230 ? -12.223 8.643 12.728 1.00 71.31 230 ALA A CA 1
ATOM 1736 C C . ALA A 1 230 ? -13.521 9.320 13.198 1.00 71.31 230 ALA A C 1
ATOM 1738 O O . ALA A 1 230 ? -14.020 9.037 14.280 1.00 71.31 230 ALA A O 1
ATOM 1739 N N . THR A 1 231 ? -14.089 10.212 12.388 1.00 72.69 231 THR A N 1
ATOM 1740 C CA . THR A 1 231 ? -15.260 11.013 12.780 1.00 72.69 231 THR A CA 1
ATOM 1741 C C . THR A 1 231 ? -16.591 10.303 12.537 1.00 72.69 231 THR A C 1
ATOM 1743 O O . THR A 1 231 ? -17.489 10.392 13.372 1.00 72.69 231 THR A O 1
ATOM 1746 N N . PHE A 1 232 ? -16.730 9.575 11.425 1.00 71.56 232 PHE A N 1
ATOM 1747 C CA . PHE A 1 232 ? -18.000 8.968 11.003 1.00 71.56 232 PHE A CA 1
ATOM 1748 C C . PHE A 1 232 ? -17.951 7.443 10.863 1.00 71.56 232 PHE A C 1
ATOM 1750 O O . PHE A 1 232 ? -18.998 6.814 10.715 1.00 71.56 232 PHE A O 1
ATOM 1757 N N . GLY A 1 233 ? -16.770 6.825 10.915 1.00 72.94 233 GLY A N 1
ATOM 1758 C CA . GLY A 1 233 ? -16.592 5.413 10.572 1.00 72.94 233 GLY A CA 1
ATOM 1759 C C . GLY A 1 233 ? -17.413 4.468 11.441 1.00 72.94 233 GLY A C 1
ATOM 1760 O O . GLY A 1 233 ? -18.043 3.562 10.904 1.00 72.94 233 GLY A O 1
ATOM 1761 N N . GLN A 1 234 ? -17.494 4.715 12.753 1.00 71.25 234 GLN A N 1
ATOM 1762 C CA . GLN A 1 234 ? -18.267 3.849 13.650 1.00 71.25 234 GLN A CA 1
ATOM 1763 C C . GLN A 1 234 ? -19.772 3.936 13.375 1.00 71.25 234 GLN A C 1
ATOM 1765 O O . GLN A 1 234 ? -20.442 2.915 13.308 1.00 71.25 234 GLN A O 1
ATOM 1770 N N . GLN A 1 235 ? -20.298 5.137 13.110 1.00 75.81 235 GLN A N 1
ATOM 1771 C CA . GLN A 1 235 ? -21.711 5.320 12.752 1.00 75.81 235 GLN A CA 1
ATOM 1772 C C . GLN A 1 235 ? -22.052 4.611 11.435 1.00 75.81 235 GLN A C 1
ATOM 1774 O O . GLN A 1 235 ? -23.118 4.012 11.296 1.00 75.81 235 GLN A O 1
ATOM 1779 N N . VAL A 1 236 ? -21.133 4.652 10.467 1.00 73.19 236 VAL A N 1
ATOM 1780 C CA . VAL A 1 236 ? -21.279 3.913 9.210 1.00 73.19 236 VAL A CA 1
ATOM 1781 C C . VAL A 1 236 ? -21.253 2.409 9.476 1.00 73.19 236 VAL A C 1
ATOM 1783 O O . VAL A 1 236 ? -22.148 1.706 9.027 1.00 73.19 236 VAL A O 1
ATOM 1786 N N . VAL A 1 237 ? -20.295 1.908 10.254 1.00 72.88 237 VAL A N 1
ATOM 1787 C CA . VAL A 1 237 ? -20.193 0.479 10.591 1.00 72.88 237 VAL A CA 1
ATOM 1788 C C . VAL A 1 237 ? -21.433 -0.030 11.329 1.00 72.88 237 VAL A C 1
ATOM 1790 O O . VAL A 1 237 ? -21.971 -1.069 10.954 1.00 72.88 237 VAL A O 1
ATOM 1793 N N . ASP A 1 238 ? -21.934 0.720 12.309 1.00 79.06 238 ASP A N 1
ATOM 1794 C CA . ASP A 1 238 ? -23.082 0.330 13.136 1.00 79.06 238 ASP A CA 1
ATOM 1795 C C . ASP A 1 238 ? -24.401 0.287 12.348 1.00 79.06 238 ASP A C 1
ATOM 1797 O O . ASP A 1 238 ? -25.345 -0.403 12.737 1.00 79.06 238 ASP A O 1
ATOM 1801 N N . THR A 1 239 ? -24.481 1.015 11.229 1.00 80.94 239 THR A N 1
ATOM 1802 C CA . THR A 1 239 ? -25.655 1.015 10.340 1.00 80.94 239 THR A CA 1
ATOM 1803 C C . THR A 1 239 ? -25.609 -0.087 9.283 1.00 80.94 239 THR A C 1
ATOM 1805 O O . THR A 1 239 ? -26.641 -0.391 8.677 1.00 80.94 239 THR A O 1
ATOM 1808 N N . ILE A 1 240 ? -24.456 -0.733 9.076 1.00 78.44 240 ILE A N 1
ATOM 1809 C CA . ILE A 1 240 ? -24.330 -1.837 8.124 1.00 78.44 240 ILE A CA 1
ATOM 1810 C C . ILE A 1 240 ? -24.940 -3.107 8.741 1.00 78.44 240 ILE A C 1
ATOM 1812 O O . ILE A 1 240 ? -24.510 -3.569 9.801 1.00 78.44 240 ILE A O 1
ATOM 1816 N N . PRO A 1 241 ? -25.923 -3.742 8.080 1.00 84.25 241 PRO A N 1
ATOM 1817 C CA . PRO A 1 241 ? -26.543 -4.947 8.605 1.00 84.25 241 PRO A CA 1
ATOM 1818 C C . PRO A 1 241 ? -25.552 -6.120 8.633 1.00 84.25 241 PRO A C 1
ATOM 1820 O O . PRO A 1 241 ? -24.744 -6.302 7.721 1.00 84.25 241 PRO A O 1
ATOM 1823 N N . LYS A 1 242 ? -25.657 -6.979 9.658 1.00 84.31 242 LYS A N 1
ATOM 1824 C CA . LYS A 1 242 ? -24.715 -8.095 9.892 1.00 84.31 242 LYS A CA 1
ATOM 1825 C C . LYS A 1 242 ? -24.532 -9.023 8.688 1.00 84.31 242 LYS A C 1
ATOM 1827 O O . LYS A 1 242 ? -23.425 -9.497 8.457 1.00 84.31 242 LYS A O 1
ATOM 1832 N N . TRP A 1 243 ? -25.591 -9.273 7.913 1.00 88.50 243 TRP A N 1
ATOM 1833 C CA . TRP A 1 243 ? -25.506 -10.111 6.712 1.00 88.50 243 TRP A CA 1
ATOM 1834 C C . TRP A 1 243 ? -24.584 -9.497 5.646 1.00 88.50 243 TRP A C 1
ATOM 1836 O O . TRP A 1 243 ? -23.856 -10.227 4.978 1.00 88.50 243 TRP A O 1
ATOM 1846 N N . LEU A 1 244 ? -24.566 -8.163 5.526 1.00 83.69 244 LEU A N 1
ATOM 1847 C CA . LEU A 1 244 ? -23.716 -7.445 4.580 1.00 83.69 244 LEU A CA 1
ATOM 1848 C C . LEU A 1 244 ? -22.260 -7.438 5.055 1.00 83.69 244 LEU A C 1
ATOM 1850 O O . LEU A 1 244 ? -21.371 -7.703 4.251 1.00 83.69 244 LEU A O 1
ATOM 1854 N N . MET A 1 245 ? -22.014 -7.244 6.357 1.00 79.88 245 MET A N 1
ATOM 1855 C CA . MET A 1 245 ? -20.674 -7.419 6.943 1.00 79.88 245 MET A CA 1
ATOM 1856 C C . MET A 1 245 ? -20.140 -8.842 6.744 1.00 79.88 245 MET A C 1
ATOM 1858 O O . MET A 1 245 ? -18.985 -9.020 6.361 1.00 79.88 245 MET A O 1
ATOM 1862 N N . GLY A 1 246 ? -20.986 -9.859 6.939 1.00 80.94 246 GLY A N 1
ATOM 1863 C CA . GLY A 1 246 ? -20.635 -11.251 6.653 1.00 80.94 246 GLY A CA 1
ATOM 1864 C C . GLY A 1 246 ? -20.289 -11.475 5.177 1.00 80.94 246 GLY A C 1
ATOM 1865 O O . GLY A 1 246 ? -19.288 -12.121 4.872 1.00 80.94 246 GLY A O 1
ATOM 1866 N N . GLY A 1 247 ? -21.064 -10.884 4.260 1.00 84.94 247 GLY A N 1
ATOM 1867 C CA . GLY A 1 247 ? -20.795 -10.920 2.820 1.00 84.94 247 GLY A CA 1
ATOM 1868 C C . GLY A 1 247 ? -19.480 -10.236 2.429 1.00 84.94 247 GLY A C 1
ATOM 1869 O O . GLY A 1 247 ? -18.699 -10.809 1.672 1.00 84.94 247 GLY A O 1
ATOM 1870 N N . LEU A 1 248 ? -19.196 -9.055 2.988 1.00 81.94 248 LEU A N 1
ATOM 1871 C CA . LEU A 1 248 ? -17.922 -8.341 2.825 1.00 81.94 248 LEU A CA 1
ATOM 1872 C C . LEU A 1 248 ? -16.740 -9.170 3.339 1.00 81.94 248 LEU A C 1
ATOM 1874 O O . LEU A 1 248 ? -15.723 -9.263 2.657 1.00 81.94 248 LEU A O 1
ATOM 1878 N N . GLY A 1 249 ? -16.885 -9.818 4.497 1.00 82.12 249 GLY A N 1
ATOM 1879 C CA . GLY A 1 249 ? -15.867 -10.710 5.053 1.00 82.12 249 GLY A CA 1
ATOM 1880 C C . GLY A 1 249 ? -15.591 -11.921 4.159 1.00 82.12 249 GLY A C 1
ATOM 1881 O O . GLY A 1 249 ? -14.431 -12.231 3.885 1.00 82.12 249 GLY A O 1
ATOM 1882 N N . ALA A 1 250 ? -16.640 -12.568 3.643 1.00 85.50 250 ALA A N 1
ATOM 1883 C CA . ALA A 1 250 ? -16.504 -13.675 2.696 1.00 85.50 250 ALA A CA 1
ATOM 1884 C C . ALA A 1 250 ? -15.842 -13.223 1.382 1.00 85.50 250 ALA A C 1
ATOM 1886 O O . ALA A 1 250 ? -14.916 -13.876 0.903 1.00 85.50 250 ALA A O 1
ATOM 1887 N N . ALA A 1 251 ? -16.258 -12.080 0.828 1.00 83.56 251 ALA A N 1
ATOM 1888 C CA . ALA A 1 251 ? -15.660 -11.501 -0.373 1.00 83.56 251 ALA A CA 1
ATOM 1889 C C . ALA A 1 251 ? -14.178 -11.148 -0.167 1.00 83.56 251 ALA A C 1
ATOM 1891 O O . ALA A 1 251 ? -13.339 -11.545 -0.976 1.00 83.56 251 ALA A O 1
ATOM 1892 N N . GLY A 1 252 ? -13.830 -10.489 0.944 1.00 79.00 252 GLY A N 1
ATOM 1893 C CA . GLY A 1 252 ? -12.444 -10.195 1.320 1.00 79.00 252 GLY A CA 1
ATOM 1894 C C . GLY A 1 252 ? -11.602 -11.464 1.470 1.00 79.00 252 GLY A C 1
ATOM 1895 O O . GLY A 1 252 ? -10.488 -11.544 0.953 1.00 79.00 252 GLY A O 1
ATOM 1896 N N . GLY A 1 253 ? -12.174 -12.500 2.088 1.00 81.25 253 GLY A N 1
ATOM 1897 C CA . GLY A 1 253 ? -11.566 -13.824 2.197 1.00 81.25 253 GLY A CA 1
ATOM 1898 C C . GLY A 1 253 ? -11.358 -14.528 0.853 1.00 81.25 253 GLY A C 1
ATOM 1899 O O . GLY A 1 253 ? -10.422 -15.311 0.733 1.00 81.25 253 GLY A O 1
ATOM 1900 N N . MET A 1 254 ? -12.169 -14.235 -0.168 1.00 86.56 254 MET A N 1
ATOM 1901 C CA . MET A 1 254 ? -11.984 -14.765 -1.523 1.00 86.56 254 MET A CA 1
ATOM 1902 C C . MET A 1 254 ? -10.955 -13.975 -2.345 1.00 86.56 254 MET A C 1
ATOM 1904 O O . MET A 1 254 ? -10.282 -14.554 -3.200 1.00 86.56 254 MET A O 1
ATOM 1908 N N . MET A 1 255 ? -10.784 -12.674 -2.082 1.00 83.56 255 MET A N 1
ATOM 1909 C CA . MET A 1 255 ? -9.916 -11.798 -2.884 1.00 83.56 255 MET A CA 1
ATOM 1910 C C . MET A 1 255 ? -8.440 -12.228 -2.879 1.00 83.56 255 MET A C 1
ATOM 1912 O O . MET A 1 255 ? -7.749 -12.056 -3.880 1.00 83.56 255 MET A O 1
ATOM 1916 N N . ARG A 1 256 ? -7.960 -12.877 -1.809 1.00 81.38 256 ARG A N 1
ATOM 1917 C CA . ARG A 1 256 ? -6.623 -13.510 -1.780 1.00 81.38 256 ARG A CA 1
ATOM 1918 C C . ARG A 1 256 ? -6.416 -14.512 -2.921 1.00 81.38 256 ARG A C 1
ATOM 1920 O O . ARG A 1 256 ? -5.343 -14.553 -3.510 1.00 81.38 256 ARG A O 1
ATOM 1927 N N . TYR A 1 257 ? -7.432 -15.307 -3.262 1.00 87.00 257 TYR A N 1
ATOM 1928 C CA . TYR A 1 257 ? -7.323 -16.297 -4.337 1.00 87.00 257 TYR A CA 1
ATOM 1929 C C . TYR A 1 257 ? -7.308 -15.625 -5.706 1.00 87.00 257 TYR A C 1
ATOM 1931 O O . TYR A 1 257 ? -6.609 -16.089 -6.601 1.00 87.00 257 TYR A O 1
ATOM 1939 N N . VAL A 1 258 ? -8.024 -14.506 -5.851 1.00 86.06 258 VAL A N 1
ATOM 1940 C CA . VAL A 1 258 ? -7.993 -13.684 -7.067 1.00 86.06 258 VAL A CA 1
ATOM 1941 C C . VAL A 1 258 ? -6.584 -13.137 -7.305 1.00 86.06 258 VAL A C 1
ATOM 1943 O O . VAL A 1 258 ? -6.077 -13.261 -8.417 1.00 86.06 258 VAL A O 1
ATOM 1946 N N . GLY A 1 259 ? -5.916 -12.623 -6.265 1.00 84.12 259 GLY A N 1
ATOM 1947 C CA . GLY A 1 259 ? -4.527 -12.159 -6.352 1.00 84.12 259 GLY A CA 1
ATOM 1948 C C . GLY A 1 259 ? -3.571 -13.242 -6.867 1.00 84.12 259 GLY A C 1
ATOM 1949 O O . GLY A 1 259 ? -2.838 -13.018 -7.833 1.00 84.12 259 GLY A O 1
ATOM 1950 N N . PHE A 1 260 ? -3.639 -14.450 -6.295 1.00 87.25 260 PHE A N 1
ATOM 1951 C CA . PHE A 1 260 ? -2.848 -15.593 -6.769 1.00 87.25 260 PHE A CA 1
ATOM 1952 C C . PHE A 1 260 ? -3.230 -16.051 -8.182 1.00 87.25 260 PHE A C 1
ATOM 1954 O O . PHE A 1 260 ? -2.350 -16.406 -8.960 1.00 87.25 260 PHE A O 1
ATOM 1961 N N . ALA A 1 261 ? -4.513 -16.029 -8.547 1.00 88.31 261 ALA A N 1
ATOM 1962 C CA . ALA A 1 261 ? -4.958 -16.401 -9.887 1.00 88.31 261 ALA A CA 1
ATOM 1963 C C . ALA A 1 261 ? -4.434 -15.431 -10.959 1.00 88.31 261 ALA A C 1
ATOM 1965 O O . ALA A 1 261 ? -4.011 -15.872 -12.028 1.00 88.31 261 ALA A O 1
ATOM 1966 N N . ILE A 1 262 ? -4.417 -14.124 -10.669 1.00 86.62 262 ILE A N 1
ATOM 1967 C CA . ILE A 1 262 ? -3.838 -13.108 -11.559 1.00 86.62 262 ILE A CA 1
ATOM 1968 C C . ILE A 1 262 ? -2.335 -13.349 -11.727 1.00 86.62 262 ILE A C 1
ATOM 1970 O O . ILE A 1 262 ? -1.860 -13.381 -12.861 1.00 86.62 262 ILE A O 1
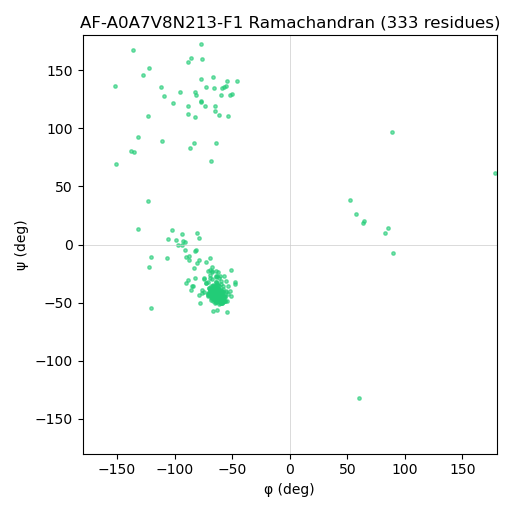ATOM 1974 N N . LEU A 1 263 ? -1.603 -13.594 -10.634 1.00 86.00 263 LEU A N 1
ATOM 1975 C CA . LEU A 1 263 ? -0.181 -13.943 -10.713 1.00 86.00 263 LEU A CA 1
ATOM 1976 C C . LEU A 1 263 ? 0.068 -15.193 -11.553 1.00 86.00 263 LEU A C 1
ATOM 1978 O O . LEU A 1 263 ? 0.899 -15.169 -12.455 1.00 86.00 263 LEU A O 1
ATOM 1982 N N . LEU A 1 264 ? -0.669 -16.276 -11.292 1.00 87.81 264 LEU A N 1
ATOM 1983 C CA . LEU A 1 264 ? -0.522 -17.527 -12.035 1.00 87.81 264 LEU A CA 1
ATOM 1984 C C . LEU A 1 264 ? -0.795 -17.331 -13.524 1.00 87.81 264 LEU A C 1
ATOM 1986 O O . LEU A 1 264 ? -0.052 -17.854 -14.348 1.00 87.81 264 LEU A O 1
ATOM 1990 N N . LYS A 1 265 ? -1.809 -16.533 -13.876 1.00 85.62 265 LYS A N 1
ATOM 1991 C CA . LYS A 1 265 ? -2.122 -16.199 -15.269 1.00 85.62 265 LYS A CA 1
ATOM 1992 C C . LYS A 1 265 ? -0.960 -15.497 -15.980 1.00 85.62 265 LYS A C 1
ATOM 1994 O O . LYS A 1 265 ? -0.800 -15.688 -17.181 1.00 85.62 265 LYS A O 1
ATOM 1999 N N . VAL A 1 266 ? -0.187 -14.678 -15.265 1.00 82.81 266 VAL A N 1
ATOM 2000 C CA . VAL A 1 266 ? 0.964 -13.949 -15.822 1.00 82.81 266 VAL A CA 1
ATOM 2001 C C . VAL A 1 266 ? 2.235 -14.807 -15.822 1.00 82.81 266 VAL A C 1
ATOM 2003 O O . VAL A 1 266 ? 3.029 -14.707 -16.752 1.00 82.81 266 VAL A O 1
ATOM 2006 N N . MET A 1 267 ? 2.434 -15.655 -14.810 1.00 83.75 267 MET A N 1
ATOM 2007 C CA . MET A 1 267 ? 3.678 -16.412 -14.617 1.00 83.75 267 MET A CA 1
ATOM 2008 C C . MET A 1 267 ? 3.706 -17.783 -15.305 1.00 83.75 267 MET A C 1
ATOM 2010 O O . MET A 1 267 ? 4.776 -18.242 -15.698 1.00 83.75 267 MET A O 1
ATOM 2014 N N . VAL A 1 268 ? 2.571 -18.482 -15.409 1.00 83.12 268 VAL A N 1
ATOM 2015 C CA . VAL A 1 268 ? 2.544 -19.885 -15.853 1.00 83.12 268 VAL A CA 1
ATOM 2016 C C . VAL A 1 268 ? 2.437 -19.974 -17.373 1.00 83.12 268 VAL A C 1
ATOM 2018 O O . VAL A 1 268 ? 1.438 -19.572 -17.969 1.00 83.12 268 VAL A O 1
ATOM 2021 N N . SER A 1 269 ? 3.441 -20.585 -18.005 1.00 86.00 269 SER A N 1
ATOM 2022 C CA . SER A 1 269 ? 3.353 -21.039 -19.395 1.00 86.00 269 SER A CA 1
ATOM 2023 C C . SER A 1 269 ? 2.722 -22.437 -19.477 1.00 86.00 269 SER A C 1
ATOM 2025 O O . SER A 1 269 ? 2.692 -23.188 -18.500 1.00 86.00 269 SER A O 1
ATOM 2027 N N . LYS A 1 270 ? 2.216 -22.819 -20.660 1.00 84.00 270 LYS A N 1
ATOM 2028 C CA . LYS A 1 270 ? 1.549 -24.122 -20.871 1.00 84.00 270 LYS A CA 1
ATOM 2029 C C . LYS A 1 270 ? 2.429 -25.326 -20.510 1.00 84.00 270 LYS A C 1
ATOM 2031 O O . LYS A 1 270 ? 1.903 -26.364 -20.127 1.00 84.00 270 LYS A O 1
ATOM 2036 N N . GLU A 1 271 ? 3.742 -25.178 -20.601 1.00 86.31 271 GLU A N 1
ATOM 2037 C CA . GLU A 1 271 ? 4.715 -26.242 -20.335 1.00 86.31 271 GLU A CA 1
ATOM 2038 C C . GLU A 1 271 ? 5.028 -26.385 -18.836 1.00 86.31 271 GLU A C 1
ATOM 2040 O O . GLU A 1 271 ? 5.432 -27.451 -18.380 1.00 86.31 271 GLU A O 1
ATOM 2045 N N . MET A 1 272 ? 4.760 -25.347 -18.035 1.00 87.31 272 MET A N 1
ATOM 2046 C CA . MET A 1 272 ? 5.142 -25.286 -16.619 1.00 87.31 272 MET A CA 1
ATOM 2047 C C . MET A 1 272 ? 4.055 -25.786 -15.653 1.00 87.31 272 MET A C 1
ATOM 2049 O O . MET A 1 272 ? 4.253 -25.776 -14.436 1.00 87.31 272 MET A O 1
ATOM 2053 N N . TRP A 1 273 ? 2.915 -26.272 -16.160 1.00 89.25 273 TRP A N 1
ATOM 2054 C CA . TRP A 1 273 ? 1.823 -26.799 -15.326 1.00 89.25 273 TRP A CA 1
ATOM 2055 C C . TRP A 1 273 ? 2.251 -27.978 -14.443 1.00 89.25 273 TRP A C 1
ATOM 2057 O O . TRP A 1 273 ? 1.750 -28.116 -13.327 1.00 89.25 273 TRP A O 1
ATOM 2067 N N . GLY A 1 274 ? 3.210 -28.794 -14.896 1.00 89.75 274 GLY A N 1
ATOM 2068 C CA . GLY A 1 274 ? 3.767 -29.885 -14.092 1.00 89.75 274 GLY A CA 1
ATOM 2069 C C . GLY A 1 274 ? 4.394 -29.391 -12.784 1.00 89.75 274 GLY A C 1
ATOM 2070 O O . GLY A 1 274 ? 4.118 -29.945 -11.720 1.00 89.75 274 GLY A O 1
ATOM 2071 N N . PHE A 1 275 ? 5.160 -28.297 -12.835 1.00 90.19 275 PHE A N 1
ATOM 2072 C CA . PHE A 1 275 ? 5.764 -27.687 -11.646 1.00 90.19 275 PHE A CA 1
ATOM 2073 C C . PHE A 1 275 ? 4.723 -27.058 -10.722 1.00 90.19 275 PHE A C 1
ATOM 2075 O O . PHE A 1 275 ? 4.854 -27.149 -9.503 1.00 90.19 275 PHE A O 1
ATOM 2082 N N . TYR A 1 276 ? 3.660 -26.477 -11.284 1.00 89.75 276 TYR A N 1
ATOM 2083 C CA . TYR A 1 276 ? 2.553 -25.949 -10.491 1.00 89.75 276 TYR A CA 1
ATOM 2084 C C . TYR A 1 276 ? 1.863 -27.049 -9.667 1.00 89.75 276 TYR A C 1
ATOM 2086 O O . TYR A 1 276 ? 1.738 -26.919 -8.448 1.00 89.75 276 TYR A O 1
ATOM 2094 N N . PHE A 1 277 ? 1.466 -28.160 -10.299 1.00 92.19 277 PHE A N 1
ATOM 2095 C CA . PHE A 1 277 ? 0.813 -29.270 -9.594 1.00 92.19 277 PHE A CA 1
ATOM 2096 C C . PHE A 1 277 ? 1.749 -29.975 -8.607 1.00 92.19 277 PHE A C 1
ATOM 2098 O O . PHE A 1 277 ? 1.317 -30.357 -7.519 1.00 92.19 277 PHE A O 1
ATOM 2105 N N . MET A 1 278 ? 3.036 -30.094 -8.945 1.00 93.12 278 MET A N 1
ATOM 2106 C CA . MET A 1 278 ? 4.054 -30.593 -8.021 1.00 93.12 278 MET A CA 1
ATOM 2107 C C . MET A 1 278 ? 4.158 -29.702 -6.778 1.00 93.12 278 MET A C 1
ATOM 2109 O O . MET A 1 278 ? 4.091 -30.203 -5.657 1.00 93.12 278 MET A O 1
ATOM 2113 N N . GLY A 1 279 ? 4.263 -28.384 -6.965 1.00 92.75 279 GLY A N 1
ATOM 2114 C CA . GLY A 1 279 ? 4.302 -27.414 -5.872 1.00 92.75 279 GLY A CA 1
ATOM 2115 C C . GLY A 1 279 ? 3.047 -27.460 -5.002 1.00 92.75 279 GLY A C 1
ATOM 2116 O O . GLY A 1 279 ? 3.155 -27.412 -3.780 1.00 92.75 279 GLY A O 1
ATOM 2117 N N . PHE A 1 280 ? 1.867 -27.635 -5.605 1.00 92.12 280 PHE A N 1
ATOM 2118 C CA . PHE A 1 280 ? 0.612 -27.822 -4.873 1.00 92.12 280 PHE A CA 1
ATOM 2119 C C . PHE A 1 280 ? 0.638 -29.085 -3.998 1.00 92.12 280 PHE A C 1
ATOM 2121 O O . PHE A 1 280 ? 0.341 -29.012 -2.806 1.00 92.12 280 PHE A O 1
ATOM 2128 N N . GLY A 1 281 ? 1.052 -30.228 -4.554 1.00 94.62 281 GLY A N 1
ATOM 2129 C CA . GLY A 1 281 ? 1.200 -31.471 -3.793 1.00 94.62 281 GLY A CA 1
ATOM 2130 C C . GLY A 1 281 ? 2.186 -31.319 -2.631 1.00 94.62 281 GLY A C 1
ATOM 2131 O O . GLY A 1 281 ? 1.853 -31.631 -1.488 1.00 94.62 281 GLY A O 1
ATOM 2132 N N . LEU A 1 282 ? 3.363 -30.743 -2.890 1.00 93.00 282 LEU A N 1
ATOM 2133 C CA . LEU A 1 282 ? 4.357 -30.456 -1.853 1.00 93.00 282 LEU A CA 1
ATOM 2134 C C . LEU A 1 282 ? 3.805 -29.526 -0.768 1.00 93.00 282 LEU A C 1
ATOM 2136 O O . LEU A 1 282 ? 4.019 -29.783 0.414 1.00 93.00 282 LEU A O 1
ATOM 2140 N N . ALA A 1 283 ? 3.046 -28.493 -1.141 1.00 92.81 283 ALA A N 1
ATOM 2141 C CA . ALA A 1 283 ? 2.424 -27.590 -0.183 1.00 92.81 283 ALA A CA 1
ATOM 2142 C C . ALA A 1 283 ? 1.460 -28.328 0.752 1.00 92.81 283 ALA A C 1
ATOM 2144 O O . ALA A 1 283 ? 1.532 -28.136 1.963 1.00 92.81 283 ALA A O 1
ATOM 2145 N N . THR A 1 284 ? 0.618 -29.224 0.224 1.00 93.00 284 THR A N 1
ATOM 2146 C CA . THR A 1 284 ? -0.295 -30.019 1.065 1.00 93.00 284 THR A CA 1
ATOM 2147 C C . THR A 1 284 ? 0.449 -30.922 2.049 1.00 93.00 284 THR A C 1
ATOM 2149 O O . THR A 1 284 ? 0.051 -31.014 3.208 1.00 93.00 284 THR A O 1
ATOM 2152 N N . ILE A 1 285 ? 1.565 -31.526 1.629 1.00 91.56 285 ILE A N 1
ATOM 2153 C CA . ILE A 1 285 ? 2.395 -32.391 2.479 1.00 91.56 285 ILE A CA 1
ATOM 2154 C C . ILE A 1 285 ? 3.079 -31.574 3.581 1.00 91.56 285 ILE A C 1
ATOM 2156 O O . ILE A 1 285 ? 3.024 -31.945 4.753 1.00 91.56 285 ILE A O 1
ATOM 2160 N N . VAL A 1 286 ? 3.695 -30.444 3.224 1.00 92.19 286 VAL A N 1
ATOM 2161 C CA . VAL A 1 286 ? 4.380 -29.558 4.179 1.00 92.19 286 VAL A CA 1
ATOM 2162 C C . VAL A 1 286 ? 3.388 -28.979 5.188 1.00 92.19 286 VAL A C 1
ATOM 2164 O O . VAL A 1 286 ? 3.680 -28.941 6.379 1.00 92.19 286 VAL A O 1
ATOM 2167 N N . MET A 1 287 ? 2.195 -28.578 4.739 1.00 90.44 287 MET A N 1
ATOM 2168 C CA . MET A 1 287 ? 1.1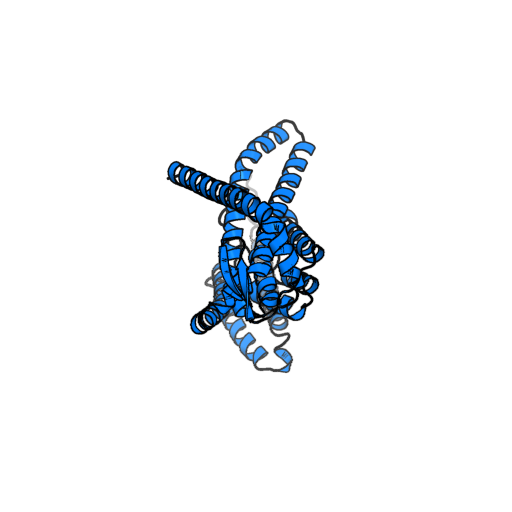43 -28.069 5.622 1.00 90.44 287 MET A CA 1
ATOM 2169 C C . MET A 1 287 ? 0.545 -29.146 6.534 1.00 90.44 287 MET A C 1
ATOM 2171 O O . MET A 1 287 ? 0.102 -28.818 7.633 1.00 90.44 287 MET A O 1
ATOM 2175 N N . ALA A 1 288 ? 0.540 -30.416 6.116 1.00 90.69 288 ALA A N 1
ATOM 2176 C CA . ALA A 1 288 ? 0.076 -31.526 6.948 1.00 90.69 288 ALA A CA 1
ATOM 2177 C C . ALA A 1 288 ? 1.019 -31.824 8.127 1.00 90.69 288 ALA A C 1
ATOM 2179 O O . ALA A 1 288 ? 0.587 -32.406 9.120 1.00 90.69 288 ALA A O 1
ATOM 2180 N N . ALA A 1 289 ? 2.290 -31.418 8.044 1.00 90.25 289 ALA A N 1
ATOM 2181 C CA . ALA A 1 289 ? 3.259 -31.546 9.125 1.00 90.25 289 ALA A CA 1
ATOM 2182 C C . ALA A 1 289 ? 3.213 -30.307 10.048 1.00 90.25 289 ALA A C 1
ATOM 2184 O O . ALA A 1 289 ? 3.652 -29.224 9.644 1.00 90.25 289 ALA A O 1
ATOM 2185 N N . PRO A 1 290 ? 2.758 -30.426 11.315 1.00 87.19 290 PRO A N 1
ATOM 2186 C CA . PRO A 1 290 ? 2.578 -29.267 12.196 1.00 87.19 290 PRO A CA 1
ATOM 2187 C C . PRO A 1 290 ? 3.862 -28.459 12.414 1.00 87.19 290 PRO A C 1
ATOM 2189 O O . PRO A 1 290 ? 3.823 -27.230 12.410 1.00 87.19 290 PRO A O 1
ATOM 2192 N N . SER A 1 291 ? 5.009 -29.138 12.524 1.00 89.12 291 SER A N 1
ATOM 2193 C CA . SER A 1 291 ? 6.330 -28.521 12.706 1.00 89.12 291 SER A CA 1
ATOM 2194 C C . SER A 1 291 ? 6.828 -27.728 11.492 1.00 89.12 291 SER A C 1
ATOM 2196 O O . SER A 1 291 ? 7.704 -26.882 11.646 1.00 89.12 291 SER A O 1
ATOM 2198 N N . LEU A 1 292 ? 6.280 -27.976 10.298 1.00 88.12 292 LEU A N 1
ATOM 2199 C CA . LEU A 1 292 ? 6.694 -27.331 9.047 1.00 88.12 292 LEU A CA 1
ATOM 2200 C C . LEU A 1 292 ? 5.679 -26.292 8.548 1.00 88.12 292 LEU A C 1
ATOM 2202 O O . LEU A 1 292 ? 5.999 -25.504 7.661 1.00 88.12 292 LEU A O 1
ATOM 2206 N N . SER A 1 293 ? 4.480 -26.254 9.136 1.00 84.56 293 SER A N 1
ATOM 2207 C CA . SER A 1 293 ? 3.373 -25.388 8.710 1.00 84.56 293 SER A CA 1
ATOM 2208 C C . SER A 1 293 ? 3.687 -23.884 8.783 1.00 84.56 293 SER A C 1
ATOM 2210 O O . SER A 1 293 ? 3.342 -23.144 7.865 1.00 84.56 293 SER A O 1
ATOM 2212 N N . GLY A 1 294 ? 4.388 -23.430 9.828 1.00 87.00 294 GLY A N 1
ATOM 2213 C CA . GLY A 1 294 ? 4.811 -22.032 9.987 1.00 87.00 294 GLY A CA 1
ATOM 2214 C C . GLY A 1 294 ? 5.786 -21.558 8.897 1.00 87.00 294 GLY A C 1
ATOM 2215 O O . GLY A 1 294 ? 5.491 -20.589 8.199 1.00 87.00 294 GLY A O 1
ATOM 2216 N N . PRO A 1 295 ? 6.933 -22.235 8.697 1.00 88.69 295 PRO A N 1
ATOM 2217 C CA . PRO A 1 295 ? 7.902 -21.881 7.657 1.00 88.69 295 PRO A CA 1
ATOM 2218 C C . PRO A 1 295 ? 7.544 -22.397 6.250 1.00 88.69 295 PRO A C 1
ATOM 2220 O O . PRO A 1 295 ? 8.378 -22.298 5.348 1.00 88.69 295 PRO A O 1
ATOM 2223 N N . ALA A 1 296 ? 6.337 -22.934 6.032 1.00 89.88 296 ALA A N 1
ATOM 2224 C CA . ALA A 1 296 ? 5.962 -23.639 4.804 1.00 89.88 296 ALA A CA 1
ATOM 2225 C C . ALA A 1 296 ? 6.268 -22.849 3.521 1.00 89.88 296 ALA A C 1
ATOM 2227 O O . ALA A 1 296 ? 6.835 -23.401 2.581 1.00 89.88 296 ALA A O 1
ATOM 2228 N N . LEU A 1 297 ? 5.959 -21.546 3.497 1.00 88.75 297 LEU A N 1
ATOM 2229 C CA . LEU A 1 297 ? 6.244 -20.676 2.349 1.00 88.75 297 LEU A CA 1
ATOM 2230 C C . LEU A 1 297 ? 7.738 -20.621 2.007 1.00 88.75 297 LEU A C 1
ATOM 2232 O O . LEU A 1 297 ? 8.098 -20.741 0.840 1.00 88.75 297 LEU A O 1
ATOM 2236 N N . ILE A 1 298 ? 8.606 -20.473 3.011 1.00 91.12 298 ILE A N 1
ATOM 2237 C CA . ILE A 1 298 ? 10.060 -20.391 2.817 1.00 91.12 298 ILE A CA 1
ATOM 2238 C C . ILE A 1 298 ? 10.610 -21.743 2.356 1.00 91.12 298 ILE A C 1
ATOM 2240 O O . ILE A 1 298 ? 11.404 -21.795 1.421 1.00 91.12 298 ILE A O 1
ATOM 2244 N N . ILE A 1 299 ? 10.153 -22.842 2.963 1.00 92.19 299 ILE A N 1
ATOM 2245 C CA . ILE A 1 299 ? 10.571 -24.199 2.584 1.00 92.19 299 ILE A CA 1
ATOM 2246 C C . ILE A 1 299 ? 10.240 -24.468 1.112 1.00 92.19 299 ILE A C 1
ATOM 2248 O O . ILE A 1 299 ? 11.107 -24.879 0.341 1.00 92.19 299 ILE A O 1
ATOM 2252 N N . LEU A 1 300 ? 8.998 -24.196 0.704 1.00 93.31 300 LEU A N 1
ATOM 2253 C CA . LEU A 1 300 ? 8.553 -24.398 -0.674 1.00 93.31 300 LEU A CA 1
ATOM 2254 C C . LEU A 1 300 ? 9.281 -23.466 -1.650 1.00 93.31 300 LEU A C 1
ATOM 2256 O O . LEU A 1 300 ? 9.611 -23.894 -2.755 1.00 93.31 300 LEU A O 1
ATOM 2260 N N . ALA A 1 301 ? 9.583 -22.228 -1.243 1.00 93.38 301 ALA A N 1
ATOM 2261 C CA . ALA A 1 301 ? 10.364 -21.296 -2.050 1.00 93.38 301 ALA A CA 1
ATOM 2262 C C . ALA A 1 301 ? 11.790 -21.810 -2.307 1.00 93.38 301 ALA A C 1
ATOM 2264 O O . ALA A 1 301 ? 12.253 -21.751 -3.443 1.00 93.38 301 ALA A O 1
ATOM 2265 N N . PHE A 1 302 ? 12.466 -22.376 -1.300 1.00 94.50 302 PHE A N 1
ATOM 2266 C CA . PHE A 1 302 ? 13.794 -22.975 -1.482 1.00 94.50 302 PHE A CA 1
ATOM 2267 C C . PHE A 1 302 ? 13.768 -24.205 -2.392 1.00 94.50 302 PHE A C 1
ATOM 2269 O O . PHE A 1 302 ? 14.659 -24.360 -3.226 1.00 94.50 302 PHE A O 1
ATOM 2276 N N . ILE A 1 303 ? 12.744 -25.054 -2.275 1.00 93.56 303 ILE A N 1
ATOM 2277 C CA . ILE A 1 303 ? 12.569 -26.203 -3.175 1.00 93.56 303 ILE A CA 1
ATOM 2278 C C . ILE A 1 303 ? 12.351 -25.718 -4.614 1.00 93.56 303 ILE A C 1
ATOM 2280 O O . ILE A 1 303 ? 13.022 -26.190 -5.531 1.00 93.56 303 ILE A O 1
ATOM 2284 N N . GLY A 1 304 ? 11.461 -24.741 -4.813 1.00 93.19 304 GLY A N 1
ATOM 2285 C CA . GLY A 1 304 ? 11.209 -24.143 -6.125 1.00 93.19 304 GLY A CA 1
ATOM 2286 C C . GLY A 1 304 ? 12.459 -23.496 -6.723 1.00 93.19 304 GLY A C 1
ATOM 2287 O O . GLY A 1 304 ? 12.765 -23.719 -7.893 1.00 93.19 304 GLY A O 1
ATOM 2288 N N . PHE A 1 305 ? 13.227 -22.765 -5.911 1.00 94.75 305 PHE A N 1
ATOM 2289 C CA . PHE A 1 305 ? 14.505 -22.188 -6.319 1.00 94.75 305 PHE A CA 1
ATOM 2290 C C . PHE A 1 305 ? 15.517 -23.263 -6.722 1.00 94.75 305 PHE A C 1
ATOM 2292 O O . PHE A 1 305 ? 16.155 -23.123 -7.759 1.00 94.75 305 PHE A O 1
ATOM 2299 N N . ALA A 1 306 ? 15.650 -24.347 -5.953 1.00 94.56 306 ALA A N 1
ATOM 2300 C CA . ALA A 1 306 ? 16.575 -25.432 -6.276 1.00 94.56 306 ALA A CA 1
ATOM 2301 C C . ALA A 1 306 ? 16.250 -26.077 -7.634 1.00 94.56 306 ALA A C 1
ATOM 2303 O O . ALA A 1 306 ? 17.153 -26.306 -8.439 1.00 94.56 306 ALA A O 1
ATOM 2304 N N . ILE A 1 307 ? 14.962 -26.309 -7.913 1.00 92.56 307 ILE A N 1
ATOM 2305 C CA . ILE A 1 307 ? 14.491 -26.839 -9.200 1.00 92.56 307 ILE A CA 1
ATOM 2306 C C . ILE A 1 307 ? 14.794 -25.851 -10.334 1.00 92.56 307 ILE A C 1
ATOM 2308 O O . ILE A 1 307 ? 15.379 -26.240 -11.343 1.00 92.56 307 ILE A O 1
ATOM 2312 N N . ALA A 1 308 ? 14.444 -24.573 -10.158 1.00 91.75 308 ALA A N 1
ATOM 2313 C CA . ALA A 1 308 ? 14.669 -23.537 -11.166 1.00 91.75 308 ALA A CA 1
ATOM 2314 C C . ALA A 1 308 ? 16.164 -23.315 -11.451 1.00 91.75 308 ALA A C 1
ATOM 2316 O O . ALA A 1 308 ? 16.570 -23.157 -12.599 1.00 91.75 308 ALA A O 1
ATOM 2317 N N . PHE A 1 309 ? 16.998 -23.338 -10.413 1.00 93.62 309 PHE A N 1
ATOM 2318 C CA . PHE A 1 309 ? 18.444 -23.198 -10.535 1.00 93.62 309 PHE A CA 1
ATOM 2319 C C . PHE A 1 309 ? 19.068 -24.386 -11.274 1.00 93.62 309 PHE A C 1
ATOM 2321 O O . PHE A 1 309 ? 19.940 -24.196 -12.122 1.00 93.62 309 PHE A O 1
ATOM 2328 N N . TRP A 1 310 ? 18.605 -25.606 -10.991 1.00 93.19 310 TRP A N 1
ATOM 2329 C CA . TRP A 1 310 ? 19.056 -26.805 -11.693 1.00 93.19 310 TRP A CA 1
ATOM 2330 C C . TRP A 1 310 ? 18.678 -26.785 -13.180 1.00 93.19 310 TRP A C 1
ATOM 2332 O O . TRP A 1 310 ? 19.543 -27.013 -14.028 1.00 93.19 310 TRP A O 1
ATOM 2342 N N . ASP A 1 311 ? 17.430 -26.438 -13.505 1.00 90.19 311 ASP A N 1
ATOM 2343 C CA . ASP A 1 311 ? 16.965 -26.289 -14.889 1.00 90.19 311 ASP A CA 1
ATOM 2344 C C . ASP A 1 311 ? 17.755 -25.203 -15.641 1.00 90.19 311 ASP A C 1
ATOM 2346 O O . ASP A 1 311 ? 18.281 -25.447 -16.730 1.00 90.19 311 ASP A O 1
ATOM 2350 N N . TYR A 1 312 ? 17.967 -24.042 -15.012 1.00 90.31 312 TYR A N 1
ATOM 2351 C CA . TYR A 1 312 ? 18.788 -22.969 -15.575 1.00 90.31 312 TYR A CA 1
ATOM 2352 C C . TYR A 1 312 ? 20.207 -23.441 -15.917 1.00 90.31 312 TYR A C 1
ATOM 2354 O O . TYR A 1 312 ? 20.709 -23.163 -17.007 1.00 90.31 312 TYR A O 1
ATOM 2362 N N . GLN A 1 313 ? 20.858 -24.190 -15.020 1.00 92.12 313 GLN A N 1
ATOM 2363 C CA . GLN A 1 313 ? 22.193 -24.731 -15.284 1.00 92.12 313 GLN A CA 1
ATOM 2364 C C . GLN A 1 313 ? 22.209 -25.709 -16.462 1.00 92.12 313 GLN A C 1
ATOM 2366 O O . GLN A 1 313 ? 23.158 -25.696 -17.247 1.00 92.12 313 GLN A O 1
ATOM 2371 N N . ILE A 1 314 ? 21.189 -26.560 -16.589 1.00 90.69 314 ILE A N 1
ATOM 2372 C CA . ILE A 1 314 ? 21.072 -27.507 -17.701 1.00 90.69 314 ILE A CA 1
ATOM 2373 C C . ILE A 1 314 ? 20.907 -26.750 -19.022 1.00 90.69 314 ILE A C 1
ATOM 2375 O O . ILE A 1 314 ? 21.673 -26.980 -19.960 1.00 90.69 314 ILE A O 1
ATOM 2379 N N . GLN A 1 315 ? 19.971 -25.803 -19.092 1.00 87.62 315 GLN A N 1
ATOM 2380 C CA . GLN A 1 315 ? 19.718 -25.031 -20.311 1.00 87.62 315 GLN A CA 1
ATOM 2381 C C . GLN A 1 315 ? 20.910 -24.145 -20.703 1.00 87.62 315 GLN A C 1
ATOM 2383 O O . GLN A 1 315 ? 21.238 -24.034 -21.887 1.00 87.62 315 GLN A O 1
ATOM 2388 N N . ALA A 1 316 ? 21.605 -23.553 -19.726 1.00 84.38 316 ALA A N 1
ATOM 2389 C CA . ALA A 1 316 ? 22.818 -22.777 -19.969 1.00 84.38 316 ALA A CA 1
ATOM 2390 C C . ALA A 1 316 ? 23.951 -23.642 -20.547 1.00 84.38 316 ALA A C 1
ATOM 2392 O O . ALA A 1 316 ? 24.612 -23.230 -21.500 1.00 84.38 316 ALA A O 1
ATOM 2393 N N . LYS A 1 317 ? 24.144 -24.863 -20.025 1.00 80.56 317 LYS A N 1
ATOM 2394 C CA . LYS A 1 317 ? 25.118 -25.822 -20.571 1.00 80.56 317 LYS A CA 1
ATOM 2395 C C . LYS A 1 317 ? 24.780 -26.212 -22.006 1.00 80.56 317 LYS A C 1
ATOM 2397 O O . LYS A 1 317 ? 25.667 -26.182 -22.852 1.00 80.56 317 LYS A O 1
ATOM 2402 N N . PHE A 1 318 ? 23.510 -26.499 -22.299 1.00 75.75 318 PHE A N 1
ATOM 2403 C CA . PHE A 1 318 ? 23.087 -26.812 -23.665 1.00 75.75 318 PHE A CA 1
ATOM 2404 C C . PHE A 1 318 ? 23.357 -25.660 -24.635 1.00 75.75 318 PHE A C 1
ATOM 2406 O O . PHE A 1 318 ? 23.925 -25.912 -25.694 1.00 75.75 318 PHE A O 1
ATOM 2413 N N .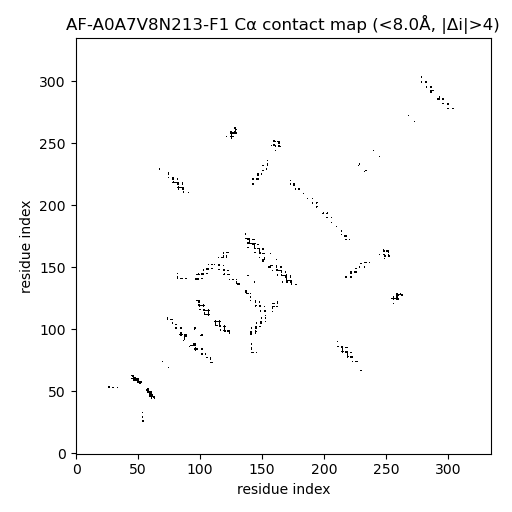 LYS A 1 319 ? 23.055 -24.406 -24.258 1.00 75.75 319 LYS A N 1
ATOM 2414 C CA . LYS A 1 319 ? 23.374 -23.226 -25.085 1.00 75.75 319 LYS A CA 1
ATOM 2415 C C . LYS A 1 319 ? 24.864 -23.128 -25.419 1.00 75.75 319 LYS A C 1
ATOM 2417 O O . LYS A 1 319 ? 25.201 -22.883 -26.577 1.00 75.75 319 LYS A O 1
ATOM 2422 N N . LEU A 1 320 ? 25.739 -23.352 -24.436 1.00 68.19 320 LEU A N 1
ATOM 2423 C CA . LEU A 1 320 ? 27.193 -23.321 -24.627 1.00 68.19 320 LEU A CA 1
ATOM 2424 C C . LEU A 1 320 ? 27.672 -24.431 -25.574 1.00 68.19 320 LEU A C 1
ATOM 2426 O O . LEU A 1 320 ? 28.493 -24.165 -26.445 1.00 68.19 320 LEU A O 1
ATOM 2430 N N . THR A 1 321 ? 27.119 -25.643 -25.463 1.00 63.25 321 THR A N 1
ATOM 2431 C CA . THR A 1 321 ? 27.469 -26.771 -26.343 1.00 63.25 321 THR A CA 1
ATOM 2432 C C . THR A 1 321 ? 26.982 -26.572 -27.783 1.00 63.25 321 THR A C 1
ATOM 2434 O O . THR A 1 321 ? 27.713 -26.883 -28.719 1.00 63.25 321 THR A O 1
ATOM 2437 N N . THR A 1 322 ? 25.794 -25.996 -28.006 1.00 58.00 322 THR A N 1
ATOM 2438 C CA . THR A 1 322 ? 25.328 -25.661 -29.370 1.00 58.00 322 THR A CA 1
ATOM 2439 C C . THR A 1 322 ? 26.132 -24.542 -30.035 1.00 58.00 322 THR A C 1
ATOM 2441 O O . THR A 1 322 ? 26.279 -24.565 -31.252 1.00 58.00 322 THR A O 1
ATOM 2444 N N . GLY A 1 323 ? 26.699 -23.603 -29.267 1.00 53.97 323 GLY A N 1
ATOM 2445 C CA . GLY A 1 323 ? 27.578 -22.552 -29.801 1.00 53.97 323 GLY A CA 1
ATOM 2446 C C . GLY A 1 323 ? 28.965 -23.048 -30.229 1.00 53.97 323 GLY A C 1
ATOM 2447 O O . GLY A 1 323 ? 29.662 -22.348 -30.950 1.00 53.97 323 GLY A O 1
ATOM 2448 N N . THR A 1 324 ? 29.371 -24.258 -29.825 1.00 49.91 324 THR A N 1
ATOM 2449 C CA . THR A 1 324 ? 30.655 -24.860 -30.237 1.00 49.91 324 THR A CA 1
ATOM 2450 C C . THR A 1 324 ? 30.550 -25.647 -31.553 1.00 49.91 324 THR A C 1
ATOM 2452 O O . THR A 1 324 ? 31.565 -26.027 -32.126 1.00 49.91 324 THR A O 1
ATOM 2455 N N . HIS A 1 325 ? 29.335 -25.886 -32.063 1.00 46.31 325 HIS A N 1
ATOM 2456 C CA . HIS A 1 325 ? 29.107 -26.594 -33.330 1.00 46.31 325 HIS A CA 1
ATOM 2457 C C . HIS A 1 325 ? 28.885 -25.666 -34.537 1.00 46.31 325 HIS A C 1
ATOM 2459 O O . HIS A 1 325 ? 28.716 -26.163 -35.647 1.00 46.31 325 HIS A O 1
ATOM 2465 N N . SER A 1 326 ? 28.910 -24.342 -34.351 1.00 44.88 326 SER A N 1
ATOM 2466 C CA . SER A 1 326 ? 28.740 -23.354 -35.428 1.00 44.88 326 SER A CA 1
ATOM 2467 C C . SER A 1 326 ? 30.045 -22.708 -35.913 1.00 44.88 326 SER A C 1
ATOM 2469 O O . SER A 1 326 ? 29.969 -21.720 -36.631 1.00 44.88 326 SER A O 1
ATOM 2471 N N . ASP A 1 327 ? 31.218 -23.238 -35.546 1.00 44.38 327 ASP A N 1
ATOM 2472 C CA . ASP A 1 327 ? 32.524 -22.629 -35.874 1.00 44.38 327 ASP A CA 1
ATOM 2473 C C . ASP A 1 327 ? 33.473 -23.562 -36.651 1.00 44.38 327 ASP A C 1
ATOM 2475 O O . ASP A 1 327 ? 34.680 -23.600 -36.441 1.00 44.38 327 ASP A O 1
ATOM 2479 N N . PHE A 1 328 ? 32.915 -24.359 -37.564 1.00 45.41 328 PHE A N 1
ATOM 2480 C CA . PHE A 1 328 ? 33.686 -25.041 -38.607 1.00 45.41 328 PHE A CA 1
ATOM 2481 C C . PHE A 1 328 ? 32.922 -24.952 -39.926 1.00 45.41 328 PHE A C 1
ATOM 2483 O O . PHE A 1 328 ? 32.211 -25.881 -40.307 1.00 45.41 328 PHE A O 1
ATOM 2490 N N . GLY A 1 329 ? 33.028 -23.817 -40.617 1.00 41.69 329 GLY A N 1
ATOM 2491 C CA . GLY A 1 329 ? 32.346 -23.665 -41.899 1.00 41.69 329 GLY A CA 1
ATOM 2492 C C . GLY A 1 329 ? 32.504 -22.316 -42.582 1.00 41.69 329 GLY A C 1
ATOM 2493 O O . GLY A 1 329 ? 31.497 -21.680 -42.854 1.00 41.69 329 GLY A O 1
ATOM 2494 N N . GLY A 1 330 ? 33.745 -21.949 -42.910 1.00 41.47 330 GLY A N 1
ATOM 2495 C CA . GLY A 1 330 ? 34.040 -21.083 -44.053 1.00 41.47 330 GLY A CA 1
ATOM 2496 C C . GLY A 1 330 ? 34.026 -19.585 -43.776 1.00 41.47 330 GLY A C 1
ATOM 2497 O O . GLY A 1 330 ? 32.997 -18.929 -43.889 1.00 41.47 330 GLY A O 1
ATOM 2498 N N . GLU A 1 331 ? 35.216 -19.040 -43.532 1.00 53.03 331 GLU A N 1
ATOM 2499 C CA . GLU A 1 331 ? 35.560 -17.721 -44.057 1.00 53.03 331 GLU A CA 1
ATOM 2500 C C . GLU A 1 331 ? 35.326 -17.752 -45.578 1.00 53.03 331 GLU A C 1
ATOM 2502 O O . GLU A 1 331 ? 36.040 -18.442 -46.305 1.00 53.03 331 GLU A O 1
ATOM 2507 N N . GLU A 1 332 ? 34.312 -17.041 -46.063 1.00 41.41 332 GLU A N 1
ATOM 2508 C CA . GLU A 1 332 ? 34.239 -16.643 -47.466 1.00 41.41 332 GLU A CA 1
ATOM 2509 C C . GLU A 1 332 ? 33.908 -15.149 -47.506 1.00 41.41 332 GLU A C 1
ATOM 2511 O O . GLU A 1 332 ? 32.756 -14.721 -47.409 1.00 41.41 332 GLU A O 1
ATOM 2516 N N . ASP A 1 333 ? 34.986 -14.363 -47.565 1.00 52.19 333 ASP A N 1
ATOM 2517 C CA . ASP A 1 333 ? 34.989 -12.974 -48.012 1.00 52.19 333 ASP A CA 1
ATOM 2518 C C . ASP A 1 333 ? 34.300 -12.883 -49.379 1.00 52.19 333 ASP A C 1
ATOM 2520 O O . ASP A 1 333 ? 34.653 -13.594 -50.323 1.00 52.19 333 ASP A O 1
ATOM 2524 N N . GLY A 1 334 ? 33.335 -11.973 -49.493 1.00 46.22 334 GLY A N 1
ATOM 2525 C CA . GLY A 1 334 ? 32.510 -11.826 -50.686 1.00 46.22 334 GLY A CA 1
ATOM 2526 C C . GLY A 1 334 ? 32.014 -10.401 -50.901 1.00 46.22 334 GLY A C 1
ATOM 2527 O O . GLY A 1 334 ? 30.811 -10.180 -50.841 1.00 46.22 334 GLY A O 1
ATOM 2528 N N . ILE A 1 335 ? 32.972 -9.523 -51.237 1.00 45.06 335 ILE A N 1
ATOM 2529 C CA . ILE A 1 335 ? 32.887 -8.193 -51.897 1.00 45.06 335 ILE A CA 1
ATOM 2530 C C . ILE A 1 335 ? 32.163 -7.053 -51.164 1.00 45.06 335 ILE A C 1
ATOM 2532 O O . ILE A 1 335 ? 30.930 -7.114 -50.978 1.00 45.06 335 ILE A O 1
#

Nearest PDB structures (foldseek):
  6k1h-assembly1_Y  TM=9.234E-01  e=8.214E-10  Escherichia coli K-12
  7xno-assembly1_H  TM=6.966E-01  e=9.648E-12  Latilactobacillus sakei L45
  8hfs-assembly1_C  TM=7.800E-01  e=5.550E-10  Lactococcus lactis subsp. lactis KF147
  7vlx-assembly1_Y  TM=6.570E-01  e=2.425E-10  Listeria monocytogenes
  7dyr-assembly1_Y  TM=6.501E-01  e=1.800E-09  Escherichia coli K-12

Secondary structure (DSSP, 8-state):
-HHHHHHHHHHHHHHHHHHHHHHHHHHHHHHHHHHHHHHHHHTT--TT-EEE-TTS-EEE----PPP----HHHHHHHHHHHHHHHHIIIII-SSTTSHHHHHHHHHHHHT-HHHHHHHHHHHHHHSTT---BTTBPPSPHHHHHHHHHHHHHHH---HHHHHHHTHHHHHHHHHHHHHHHHHHTTHHHHHHHHHHTT-HHHHHHHHHHHHHHHHHHHHHHHHHHHHHHHHHHHHHHHHS-HHHHHHHHHHHHHHHHHHHHHHHHHH--TTTHHHHHHHHHHHHHHHHSHHHHTTHHHHHHHHHHHHHHHHHHHHHHHHHHHHTSSSSS------